Protein AF-A0A7W1MX97-F1 (afdb_monomer)

Nearest PDB structures (foldseek):
  8apo-assembly1_Bl  TM=5.234E-01  e=4.109E-01  Polytomella magna
  7pnw-assembly1_J  TM=4.111E-01  e=2.243E-01  Mus musculus
  5li0-assembly1_l  TM=5.432E-01  e=7.525E-01  Staphylococcus aureus subsp. aureus COL
  2prr-assembly1_E  TM=1.975E-01  e=1.539E+00  Cupriavidus pinatubonensis JMP134

Solvent-accessible surface area (backbone atoms only — not comparable to full-atom values): 16839 Å² total; per-residue (Å²): 137,85,80,81,74,93,56,73,45,78,47,67,40,94,90,72,70,52,74,45,83,37,44,69,87,46,43,37,76,75,67,74,33,94,58,43,66,64,52,52,52,51,52,50,53,51,50,50,51,49,51,48,56,56,57,69,49,51,90,86,64,44,41,42,64,59,48,30,10,31,23,37,35,45,34,71,78,73,46,86,50,76,93,51,47,41,31,52,51,20,56,49,36,51,49,29,53,76,70,69,44,89,90,44,73,79,52,46,74,70,21,41,55,47,21,53,53,31,47,55,52,30,58,68,43,62,78,70,75,62,67,68,55,25,51,34,20,56,47,51,68,42,72,49,49,43,88,83,36,36,55,49,50,45,44,39,59,56,53,44,54,50,50,51,53,49,49,54,43,47,60,34,46,66,52,77,77,95,65,61,76,68,42,73,51,80,43,57,28,30,30,70,43,77,48,52,57,78,49,100,74,40,42,81,73,35,57,28,36,35,35,26,34,35,86,87,70,48,54,28,39,29,41,33,85,57,87,71,98,71,58,71,70,43,74,45,78,47,63,33,31,34,40,69,45,78,53,95,84,26,43,39,38,26,28,53,24,88,99,40,66,52,31,27,39,54,43,40,58,39,72,77,76,83,78,80,78,85,82,78,84,86,83,84,86,84,92,82,85,82,90,133

Mean predicted aligned error: 17.79 Å

Radius of gyration: 33.58 Å; Cα contacts (8 Å, |Δi|>4): 390; chains: 1; bounding box: 113×75×83 Å

Sequence (292 aa):
MRRARRQTFIVAEAHGGTLRQVGRSCLRAYTGKAQAVPVAALLSELEELRSELEREREPGRIAVEAFLAHAACVIRLEGYRRGGITRKAAEANYRALEDGAPGAEEPSHADRQRAERTLRWARALPRGGDDLLAKIAAAAAEPFVTAGTAGVLAYAPVAYGQARRREITRERAAAKELGEAGSRRHFSLVLEHAARLPTRFGPESTRPLYVFRAEGGQRLVWRAARWRDISVGERKVVRGRFKTTLHDGRLRSGFAVPGCEGLHAAAVTCAFKERRERGHGRGALAATQGRE

Foldseek 3Di:
DDPPQPDWDWDADPPPRDIDIGGPVCQCVVPVDPCRNVVRVVVVVVVVVVVVVVVVVPPLWAFLLQLQLLLLVCCVVPNDDPPCPSLVSSSVLSVCVVVVHPPRDDRDPVSSVLSVLLLVVLCPQDCDDDPLSVLSNVLSVDRTDDPVNSNSSSCSSVVSVVVVVVVVQVVLQPPDDPDDAFDKDKWWKAWADKAFDQDPVGSQPGFIWTWIATPVRFIWIFRFPDDDPDDHRDIDIFIFGWHWDQDPQWTFTATDGVVGPGGGGSRHTDRDDDPPPPDDDDDDDDDDDDDD

Structure (mmCIF, N/CA/C/O backbone):
data_AF-A0A7W1MX97-F1
#
_entry.id   AF-A0A7W1MX97-F1
#
loop_
_atom_site.group_PDB
_atom_site.id
_atom_site.type_symbol
_atom_site.label_atom_id
_atom_site.label_alt_id
_atom_site.label_comp_id
_atom_site.label_asym_id
_atom_site.label_entity_id
_atom_site.label_seq_id
_atom_site.pdbx_PDB_ins_code
_atom_site.Cartn_x
_atom_site.Cartn_y
_atom_site.Cartn_z
_atom_site.occupancy
_atom_site.B_iso_or_equiv
_atom_site.auth_seq_id
_atom_site.auth_comp_id
_atom_site.auth_asym_id
_atom_site.auth_atom_id
_atom_site.pdbx_PDB_model_num
ATOM 1 N N . MET A 1 1 ? 49.628 -11.962 -39.727 1.00 46.19 1 MET A N 1
ATOM 2 C CA . MET A 1 1 ? 48.200 -11.973 -40.125 1.00 46.19 1 MET A CA 1
ATOM 3 C C . MET A 1 1 ? 47.405 -12.760 -39.077 1.00 46.19 1 MET A C 1
ATOM 5 O O . MET A 1 1 ? 47.620 -13.957 -38.933 1.00 46.19 1 MET A O 1
ATOM 9 N N . ARG A 1 2 ? 46.597 -12.097 -38.237 1.00 44.06 2 ARG A N 1
ATOM 10 C CA . ARG A 1 2 ? 45.934 -12.715 -37.068 1.00 44.06 2 ARG A CA 1
ATOM 11 C C . ARG A 1 2 ? 44.632 -13.383 -37.536 1.00 44.06 2 ARG A C 1
ATOM 13 O O . ARG A 1 2 ? 43.701 -12.689 -37.926 1.00 44.06 2 ARG A O 1
ATOM 20 N N . ARG A 1 3 ? 44.578 -14.721 -37.554 1.00 56.16 3 ARG A N 1
ATOM 21 C CA . ARG A 1 3 ? 43.388 -15.488 -37.975 1.00 56.16 3 ARG A CA 1
ATOM 22 C C . ARG A 1 3 ? 42.221 -15.161 -37.037 1.00 56.16 3 ARG A C 1
ATOM 24 O O . ARG A 1 3 ? 42.260 -15.539 -35.866 1.00 56.16 3 ARG A O 1
ATOM 31 N N . ALA A 1 4 ? 41.202 -14.465 -37.539 1.00 50.25 4 ALA A N 1
ATOM 32 C CA . ALA A 1 4 ? 39.975 -14.212 -36.791 1.00 50.25 4 ALA A CA 1
ATOM 33 C C . ALA A 1 4 ? 39.333 -15.559 -36.417 1.00 50.25 4 ALA A C 1
ATOM 35 O O . ALA A 1 4 ? 39.029 -16.386 -37.282 1.00 50.25 4 ALA A O 1
ATOM 36 N N . ARG A 1 5 ? 39.196 -15.828 -35.116 1.00 62.03 5 ARG A N 1
ATOM 37 C CA . ARG A 1 5 ? 38.534 -17.044 -34.633 1.00 62.03 5 ARG A CA 1
ATOM 38 C C . ARG A 1 5 ? 37.030 -16.845 -34.782 1.00 62.03 5 ARG A C 1
ATOM 40 O O . ARG A 1 5 ? 36.496 -15.886 -34.246 1.00 62.03 5 ARG A O 1
ATOM 47 N N . ARG A 1 6 ? 36.362 -17.760 -35.495 1.00 69.56 6 ARG A N 1
ATOM 48 C CA . A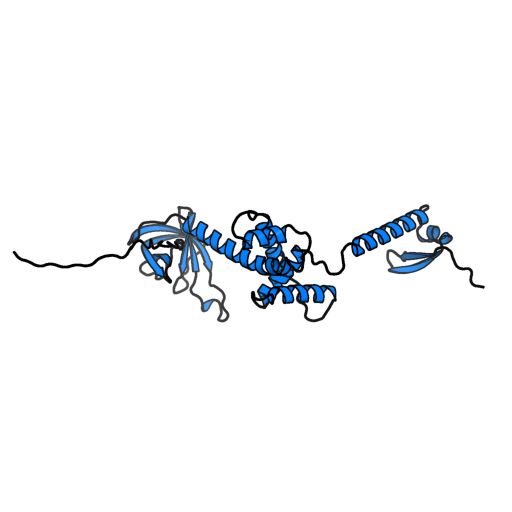RG A 1 6 ? 34.926 -17.654 -35.809 1.00 69.56 6 ARG A CA 1
ATOM 49 C C . ARG A 1 6 ? 34.021 -17.634 -34.571 1.00 69.56 6 ARG A C 1
ATOM 51 O O . ARG A 1 6 ? 32.991 -16.986 -34.625 1.00 69.56 6 ARG A O 1
ATOM 58 N N . GLN A 1 7 ? 34.386 -18.325 -33.487 1.00 78.12 7 GLN A N 1
ATOM 59 C CA . GLN A 1 7 ? 33.622 -18.356 -32.231 1.00 78.12 7 GLN A CA 1
ATOM 60 C C . GLN A 1 7 ? 34.556 -18.598 -31.036 1.00 78.12 7 GLN A C 1
ATOM 62 O O . GLN A 1 7 ? 35.412 -19.494 -31.073 1.00 78.12 7 GLN A O 1
ATOM 67 N N . THR A 1 8 ? 34.377 -17.820 -29.971 1.00 86.56 8 THR A N 1
ATOM 68 C CA . THR A 1 8 ? 35.072 -17.971 -28.685 1.00 86.56 8 THR A CA 1
ATOM 69 C C . THR A 1 8 ? 34.069 -17.904 -27.545 1.00 86.56 8 THR A C 1
ATOM 71 O O . THR A 1 8 ? 33.118 -17.138 -27.630 1.00 86.56 8 THR A O 1
ATOM 74 N N . PHE A 1 9 ? 34.310 -18.665 -26.486 1.00 87.00 9 PHE A N 1
ATOM 75 C CA . PHE A 1 9 ? 33.443 -18.781 -25.317 1.00 87.00 9 PHE A CA 1
ATOM 76 C C . PHE A 1 9 ? 34.197 -18.317 -24.074 1.00 87.00 9 PHE A C 1
ATOM 78 O O . PHE A 1 9 ? 35.419 -18.466 -24.015 1.00 87.00 9 PHE A O 1
ATOM 85 N N . ILE A 1 10 ? 33.486 -17.792 -23.080 1.00 88.88 10 ILE A N 1
ATOM 86 C CA . ILE A 1 10 ? 34.043 -17.519 -21.752 1.00 88.88 10 ILE A CA 1
ATOM 87 C C . ILE A 1 10 ? 33.604 -18.656 -20.832 1.00 88.88 10 ILE A C 1
ATOM 89 O O . ILE A 1 10 ? 32.416 -18.947 -20.735 1.00 88.88 10 ILE A O 1
ATOM 93 N N . VAL A 1 11 ? 34.562 -19.320 -20.189 1.00 87.81 11 VAL A N 1
ATOM 94 C CA . VAL A 1 11 ? 34.303 -20.386 -19.213 1.00 87.81 11 VAL A CA 1
ATOM 95 C C . VAL A 1 11 ? 34.755 -19.903 -17.844 1.00 87.81 11 VAL A C 1
ATOM 97 O O . VAL A 1 11 ? 35.861 -19.375 -17.714 1.00 87.81 11 VAL A O 1
ATOM 100 N N . ALA A 1 12 ? 33.897 -20.087 -16.845 1.00 88.75 12 ALA A N 1
ATOM 101 C CA . ALA A 1 12 ? 34.188 -19.797 -15.451 1.00 88.75 12 ALA A CA 1
ATOM 102 C C . ALA A 1 12 ? 34.546 -21.084 -14.702 1.00 88.75 12 ALA A C 1
ATOM 104 O O . ALA A 1 12 ? 33.892 -22.115 -14.866 1.00 88.75 12 ALA A O 1
ATOM 105 N N . GLU A 1 13 ? 35.573 -21.019 -13.863 1.00 87.44 13 GLU A N 1
ATOM 106 C CA . GLU A 1 13 ? 35.903 -22.096 -12.933 1.00 87.44 13 GLU A CA 1
ATOM 107 C C . GLU A 1 13 ? 34.943 -22.096 -11.732 1.00 87.44 13 GLU A C 1
ATOM 109 O O . GLU A 1 13 ? 34.806 -21.086 -11.043 1.00 87.44 13 GLU A O 1
ATOM 114 N N . ALA A 1 14 ? 34.308 -23.240 -11.452 1.00 78.50 14 ALA A N 1
ATOM 115 C CA . ALA A 1 14 ? 33.210 -23.349 -10.483 1.00 78.50 14 ALA A CA 1
ATOM 116 C C . ALA A 1 14 ? 33.582 -22.980 -9.033 1.00 78.50 14 ALA A C 1
ATOM 118 O O . ALA A 1 14 ? 32.725 -22.526 -8.281 1.00 78.50 14 ALA A O 1
ATOM 119 N N . HIS A 1 15 ? 34.843 -23.171 -8.638 1.00 76.12 15 HIS A N 1
ATOM 120 C CA . HIS A 1 15 ? 35.301 -22.943 -7.261 1.00 76.12 15 HIS A CA 1
ATOM 121 C C . HIS A 1 15 ? 36.318 -21.802 -7.122 1.00 76.12 15 HIS A C 1
ATOM 123 O O . HIS A 1 15 ? 36.633 -21.411 -6.003 1.00 76.12 15 HIS A O 1
ATOM 129 N N . GLY A 1 16 ? 36.802 -21.248 -8.238 1.00 73.88 16 GLY A N 1
ATOM 130 C CA . GLY A 1 16 ? 37.830 -20.201 -8.253 1.00 73.88 16 GLY A CA 1
ATOM 131 C C . GLY A 1 16 ? 37.406 -18.900 -8.933 1.00 73.88 16 GLY A C 1
ATOM 132 O O . GLY A 1 16 ? 38.134 -17.917 -8.856 1.00 73.88 16 GLY A O 1
ATOM 133 N N . GLY A 1 17 ? 36.265 -18.876 -9.635 1.00 78.56 17 GLY A N 1
ATOM 134 C CA . GLY A 1 17 ? 35.737 -17.679 -10.305 1.00 78.56 17 GLY A CA 1
ATOM 135 C C . GLY A 1 17 ? 36.590 -17.154 -11.466 1.00 78.56 17 GLY A C 1
ATOM 136 O O . GLY A 1 17 ? 36.239 -16.153 -12.087 1.00 78.56 17 GLY A O 1
ATOM 137 N N . THR A 1 18 ? 37.700 -17.819 -11.793 1.00 86.44 18 THR A N 1
ATOM 138 C CA . THR A 1 18 ? 38.598 -17.387 -12.863 1.00 86.44 18 THR A CA 1
ATOM 139 C C . THR A 1 18 ? 37.911 -17.571 -14.213 1.00 86.44 18 THR A C 1
ATOM 141 O O . THR A 1 18 ? 37.481 -18.673 -14.561 1.00 86.44 18 THR A O 1
ATOM 144 N N . LEU A 1 19 ? 37.830 -16.488 -14.988 1.00 89.44 19 LEU A N 1
ATOM 145 C CA . LEU A 1 19 ? 37.259 -16.486 -16.331 1.00 89.44 19 LEU A CA 1
ATOM 146 C C . LEU A 1 19 ? 38.355 -16.722 -17.373 1.00 89.44 19 LEU A C 1
ATOM 148 O O . LEU A 1 19 ? 39.391 -16.056 -17.363 1.00 89.44 19 LEU A O 1
ATOM 152 N N . ARG A 1 20 ? 38.130 -17.653 -18.304 1.00 88.31 20 ARG A N 1
ATOM 153 C CA . ARG A 1 20 ? 39.050 -17.922 -19.420 1.00 88.31 20 ARG A CA 1
ATOM 154 C C . ARG A 1 20 ? 38.316 -17.910 -20.752 1.00 88.31 20 ARG A C 1
ATOM 156 O O . ARG A 1 20 ? 37.283 -18.557 -20.908 1.00 88.31 20 ARG A O 1
ATOM 163 N N . GLN A 1 21 ? 38.889 -17.220 -21.738 1.00 89.25 21 GLN A N 1
ATOM 164 C CA . GLN A 1 21 ? 38.395 -17.244 -23.112 1.00 89.25 21 GLN A CA 1
ATOM 165 C C . GLN A 1 21 ? 38.953 -18.467 -23.848 1.00 89.25 21 GLN A C 1
ATOM 167 O O . GLN A 1 21 ? 40.164 -18.612 -24.025 1.00 89.25 21 GLN A O 1
ATOM 172 N N . VAL A 1 22 ? 38.070 -19.343 -24.315 1.00 89.69 22 VAL A N 1
ATOM 173 C CA . VAL A 1 22 ? 38.425 -20.592 -24.998 1.00 89.69 22 VAL A CA 1
ATOM 174 C C . VAL A 1 22 ? 37.825 -20.642 -26.400 1.00 89.69 22 VAL A C 1
ATOM 176 O O . VAL A 1 22 ? 36.764 -20.088 -26.681 1.00 89.69 22 VAL A O 1
ATOM 179 N N . GLY A 1 23 ? 38.522 -21.301 -27.325 1.00 86.75 23 GLY A N 1
ATOM 180 C CA . GLY A 1 23 ? 37.989 -21.555 -28.664 1.00 86.75 23 GLY A CA 1
ATOM 181 C C . GLY A 1 23 ? 36.984 -22.708 -28.667 1.00 86.75 23 GLY A C 1
ATOM 182 O O . GLY A 1 23 ? 37.032 -23.581 -27.800 1.00 86.75 23 GLY A O 1
ATOM 183 N N . ARG A 1 24 ? 36.129 -22.764 -29.696 1.00 85.50 24 ARG A N 1
ATOM 184 C CA . ARG A 1 24 ? 35.153 -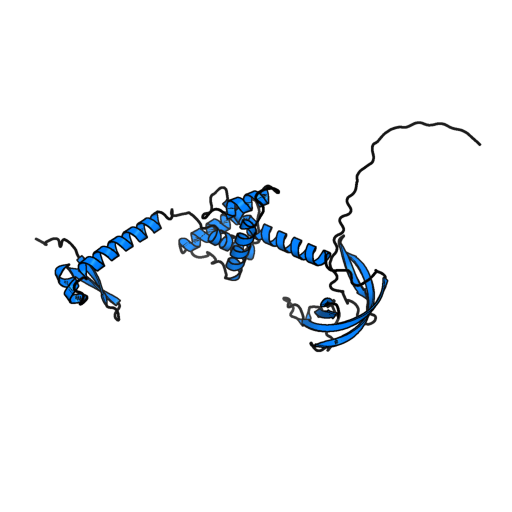23.853 -29.913 1.00 85.50 24 ARG A CA 1
ATOM 185 C C . ARG A 1 24 ? 35.751 -25.260 -29.779 1.00 85.50 24 ARG A C 1
ATOM 187 O O . ARG A 1 24 ? 35.137 -26.126 -29.170 1.00 85.50 24 ARG A O 1
ATOM 194 N N . SER A 1 25 ? 36.953 -25.482 -30.313 1.00 84.38 25 SER A N 1
ATOM 195 C CA . SER A 1 25 ? 37.657 -26.773 -30.248 1.00 84.38 25 SER A CA 1
ATOM 196 C C . SER A 1 25 ? 38.127 -27.147 -28.838 1.00 84.38 25 SER A C 1
ATOM 198 O O . SER A 1 25 ? 38.266 -28.326 -28.536 1.00 84.38 25 SER A O 1
ATOM 200 N N . CYS A 1 26 ? 38.355 -26.160 -27.968 1.00 87.19 26 CYS A N 1
ATOM 201 C CA . CYS A 1 26 ? 38.853 -26.362 -26.606 1.00 87.19 26 CYS A CA 1
ATOM 202 C C . CYS A 1 26 ? 37.720 -26.474 -25.576 1.00 87.19 26 CYS A C 1
ATOM 204 O O . CYS A 1 26 ? 37.951 -26.953 -24.471 1.00 87.19 26 CYS A O 1
ATOM 206 N N . LEU A 1 27 ? 36.497 -26.059 -25.919 1.00 86.50 27 LEU A N 1
ATOM 207 C CA . LEU A 1 27 ? 35.376 -25.989 -24.980 1.00 86.50 27 LEU A CA 1
ATOM 208 C C . LEU A 1 27 ? 35.048 -27.352 -24.345 1.00 86.50 27 LEU A C 1
ATOM 210 O O . LEU A 1 27 ? 34.797 -27.433 -23.145 1.00 86.50 27 LEU A O 1
ATOM 214 N N . ARG A 1 28 ? 35.131 -28.440 -25.122 1.00 86.75 28 ARG A N 1
ATOM 215 C CA . ARG A 1 28 ? 34.952 -29.814 -24.618 1.00 86.75 28 ARG A CA 1
ATOM 216 C C . ARG A 1 28 ? 36.022 -30.203 -23.595 1.00 86.75 28 ARG A C 1
ATOM 218 O O . ARG A 1 28 ? 35.696 -30.853 -22.611 1.00 86.75 28 ARG A O 1
ATOM 225 N N . ALA A 1 29 ? 37.275 -29.805 -23.819 1.00 87.06 29 ALA A N 1
ATOM 226 C CA . ALA A 1 29 ? 38.382 -30.117 -22.915 1.00 87.06 29 ALA A CA 1
ATOM 227 C C . ALA A 1 29 ? 38.248 -29.380 -21.573 1.00 87.06 29 ALA A C 1
ATOM 229 O O . ALA A 1 29 ? 38.562 -29.945 -20.535 1.00 87.06 29 ALA A O 1
ATOM 230 N N . TYR A 1 30 ? 37.729 -28.150 -21.594 1.00 85.06 30 TYR A N 1
ATOM 231 C CA . TYR A 1 30 ? 37.523 -27.345 -20.386 1.00 85.06 30 TYR A CA 1
ATOM 232 C C . TYR A 1 30 ? 36.278 -27.739 -19.582 1.00 85.06 30 TYR A C 1
ATOM 234 O O . TYR A 1 30 ? 36.268 -27.599 -18.367 1.00 85.06 30 TYR A O 1
ATOM 242 N N . THR A 1 31 ? 35.221 -28.214 -20.242 1.00 84.19 31 THR A N 1
ATOM 243 C CA . THR A 1 31 ? 33.939 -28.534 -19.583 1.00 84.19 31 THR A CA 1
ATOM 244 C C . THR A 1 31 ? 33.749 -30.026 -19.306 1.00 84.19 31 THR A C 1
ATOM 246 O O . THR A 1 31 ? 32.846 -30.403 -18.565 1.00 84.19 31 THR A O 1
ATOM 249 N N . GLY A 1 32 ? 34.539 -30.899 -19.941 1.00 87.00 32 GLY A N 1
ATOM 250 C CA . GLY A 1 32 ? 34.392 -32.356 -19.855 1.00 87.00 32 GLY A CA 1
ATOM 251 C C . GLY A 1 32 ? 33.107 -32.907 -20.490 1.00 87.00 32 GLY A C 1
ATOM 252 O O . GLY A 1 32 ? 32.847 -34.106 -20.411 1.00 87.00 32 GLY A O 1
ATOM 253 N N . LYS A 1 33 ? 32.281 -32.067 -21.130 1.00 84.69 33 LYS A N 1
ATOM 254 C CA . LYS A 1 33 ? 30.988 -32.464 -21.707 1.00 84.69 33 LYS A CA 1
ATOM 255 C C . LYS A 1 33 ? 31.082 -32.582 -23.226 1.00 84.69 33 LYS A C 1
ATOM 257 O O . LYS A 1 33 ? 31.509 -31.657 -23.913 1.00 84.69 33 LYS A O 1
ATOM 262 N N . ALA A 1 34 ? 30.615 -33.704 -23.775 1.00 81.12 34 ALA A N 1
ATOM 263 C CA . ALA A 1 34 ? 30.569 -33.917 -25.225 1.00 81.12 34 ALA A CA 1
ATOM 264 C C . ALA A 1 34 ? 29.656 -32.905 -25.947 1.00 81.12 34 ALA A C 1
ATOM 266 O O . ALA A 1 34 ? 29.942 -32.515 -27.075 1.00 81.12 34 ALA A O 1
ATOM 267 N N . GLN A 1 35 ? 28.604 -32.429 -25.273 1.00 85.31 35 GLN A N 1
ATOM 268 C CA . GLN A 1 35 ? 27.619 -31.482 -25.808 1.00 85.31 35 GLN A CA 1
ATOM 269 C C . GLN A 1 35 ? 27.888 -30.016 -25.415 1.00 85.31 35 GLN A C 1
ATOM 271 O O . GLN A 1 35 ? 26.993 -29.182 -25.494 1.00 85.31 35 GLN A O 1
ATOM 276 N N . ALA A 1 36 ? 29.113 -29.668 -25.007 1.00 84.38 36 ALA A N 1
ATOM 277 C CA . ALA A 1 36 ? 29.418 -28.326 -24.504 1.00 84.38 36 ALA A CA 1
ATOM 278 C C . ALA A 1 36 ? 29.119 -27.195 -25.505 1.00 84.38 36 ALA A C 1
ATOM 280 O O . ALA A 1 36 ? 28.691 -26.119 -25.106 1.00 84.38 36 ALA A O 1
ATOM 281 N N . VAL A 1 37 ? 29.321 -27.440 -26.805 1.00 84.75 37 VAL A N 1
ATOM 282 C CA . VAL A 1 37 ? 29.060 -26.445 -27.859 1.00 84.75 37 VAL A CA 1
ATOM 283 C C . VAL A 1 37 ? 27.550 -26.227 -28.078 1.00 84.75 37 VAL A C 1
ATOM 285 O O . VAL A 1 37 ? 27.139 -25.072 -28.016 1.00 84.75 37 VAL A O 1
ATOM 288 N N . PRO A 1 38 ? 26.714 -27.272 -28.275 1.00 84.56 38 PRO A N 1
ATOM 289 C CA . PRO A 1 38 ? 25.255 -27.118 -28.314 1.00 84.56 38 PRO A CA 1
ATOM 290 C C . PRO A 1 38 ? 24.660 -26.445 -27.072 1.00 84.56 38 PRO A C 1
ATOM 292 O O . PRO A 1 38 ? 23.819 -25.565 -27.201 1.00 84.56 38 PRO A O 1
ATOM 295 N N . VAL A 1 39 ? 25.124 -26.817 -25.874 1.00 85.31 39 VAL A N 1
ATOM 296 C CA . VAL A 1 39 ? 24.627 -26.231 -24.618 1.00 85.31 39 VAL A CA 1
ATOM 297 C C . VAL A 1 39 ? 25.003 -24.754 -24.512 1.00 85.31 39 VAL A C 1
ATOM 299 O O . VAL A 1 39 ? 24.168 -23.946 -24.128 1.00 85.31 39 VAL A O 1
ATOM 302 N N . ALA A 1 40 ? 26.231 -24.378 -24.881 1.00 85.06 40 ALA A N 1
ATOM 303 C CA . ALA A 1 40 ? 26.639 -22.97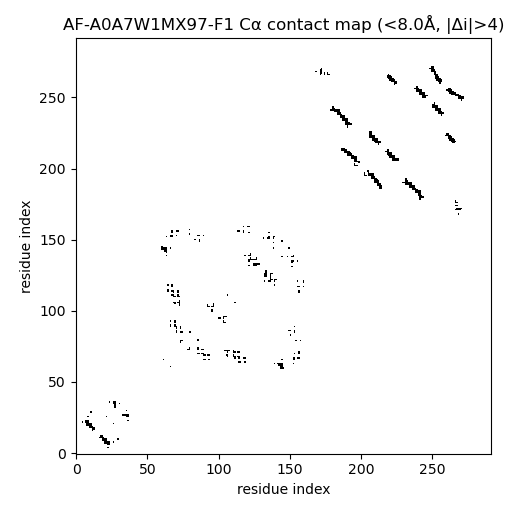6 -24.874 1.00 85.06 40 ALA A CA 1
ATOM 304 C C . ALA A 1 40 ? 25.837 -22.129 -25.875 1.00 85.06 40 ALA A C 1
ATOM 306 O O . ALA A 1 40 ? 25.469 -21.011 -25.542 1.00 85.06 40 ALA A O 1
ATOM 307 N N . ALA A 1 41 ? 25.537 -22.666 -27.063 1.00 85.25 41 ALA A N 1
ATOM 308 C CA . ALA A 1 41 ? 24.690 -21.988 -28.044 1.00 85.25 41 ALA A CA 1
ATOM 309 C C . ALA A 1 41 ? 23.267 -21.765 -27.506 1.00 85.25 41 ALA A C 1
ATOM 311 O O . ALA A 1 41 ? 22.786 -20.638 -27.527 1.00 85.25 41 ALA A O 1
ATOM 312 N N . LEU A 1 42 ? 22.653 -22.800 -26.920 1.00 87.06 42 LEU A N 1
ATOM 313 C CA . LEU A 1 42 ? 21.333 -22.695 -26.295 1.00 87.06 42 LEU A CA 1
ATOM 314 C C . LEU A 1 42 ? 21.312 -21.673 -25.149 1.00 87.06 42 LEU A C 1
ATOM 316 O O . LEU A 1 42 ? 20.366 -20.908 -25.021 1.00 87.06 42 LEU A O 1
ATOM 320 N N . LEU A 1 43 ? 22.348 -21.642 -24.305 1.00 86.06 43 LEU A N 1
ATOM 321 C CA . LEU A 1 43 ? 22.441 -20.661 -23.219 1.00 86.06 43 LEU A CA 1
ATOM 322 C C . LEU A 1 43 ? 22.591 -19.229 -23.744 1.00 86.06 43 LEU A C 1
ATOM 324 O O . LEU A 1 43 ? 22.020 -18.318 -23.156 1.00 86.06 43 LEU A O 1
ATOM 328 N N . SER A 1 44 ? 23.326 -19.027 -24.841 1.00 84.12 44 SER A N 1
ATOM 329 C CA . SER A 1 44 ? 23.399 -17.723 -25.508 1.00 84.12 44 SER A CA 1
ATOM 330 C C . SER A 1 44 ? 22.044 -17.298 -26.073 1.00 84.12 44 SER A C 1
ATOM 332 O O . SER A 1 44 ? 21.629 -16.174 -25.823 1.00 84.12 44 SER A O 1
ATOM 334 N N . GLU A 1 45 ? 21.324 -18.201 -26.744 1.00 85.25 45 GLU A N 1
ATOM 335 C CA . GLU A 1 45 ? 19.967 -17.938 -27.245 1.00 85.25 45 GLU A CA 1
ATOM 336 C C . GLU A 1 45 ? 18.990 -17.616 -26.103 1.00 85.25 45 GLU A C 1
ATOM 338 O O . GLU A 1 45 ? 18.203 -16.680 -26.199 1.00 85.25 45 GLU A O 1
ATOM 343 N N . LEU A 1 46 ? 19.063 -18.342 -24.982 1.00 84.62 46 LEU A N 1
ATOM 344 C CA . LEU A 1 46 ? 18.244 -18.063 -23.798 1.00 84.62 46 LEU A CA 1
ATOM 345 C C . LEU A 1 46 ? 18.578 -16.710 -23.156 1.00 84.62 46 LEU A C 1
ATOM 347 O O . LEU A 1 46 ? 17.672 -16.034 -22.676 1.00 84.62 46 LEU A O 1
ATOM 351 N N . GLU A 1 47 ? 19.848 -16.306 -23.135 1.00 81.81 47 GLU A N 1
ATOM 352 C CA . GLU A 1 47 ? 20.275 -14.999 -22.621 1.00 81.81 47 GLU A CA 1
ATOM 353 C C . GLU A 1 47 ? 19.830 -13.854 -23.541 1.00 81.81 47 GLU A C 1
ATOM 355 O O . GLU A 1 47 ? 19.413 -12.799 -23.057 1.00 81.81 47 GLU A O 1
ATOM 360 N N . GLU A 1 48 ? 19.878 -14.064 -24.858 1.00 79.19 48 GLU A N 1
ATOM 361 C CA . GLU A 1 48 ? 19.352 -13.132 -25.858 1.00 79.19 48 GLU A CA 1
ATOM 362 C C . GLU A 1 48 ? 17.837 -12.984 -25.717 1.00 79.19 48 GLU A C 1
ATOM 364 O O . GLU A 1 48 ? 17.364 -11.861 -25.570 1.00 79.19 48 GLU A O 1
ATOM 369 N N . LEU A 1 49 ? 17.093 -14.092 -25.625 1.00 76.94 49 LEU A N 1
ATOM 370 C CA . LEU A 1 49 ? 15.650 -14.082 -25.369 1.00 76.94 49 LEU A CA 1
ATOM 371 C C . LEU A 1 49 ? 15.310 -13.428 -24.027 1.00 76.94 49 LEU A C 1
ATOM 373 O O . LEU A 1 49 ? 14.362 -12.651 -23.949 1.00 76.94 49 LEU A O 1
ATOM 377 N N . ARG A 1 50 ? 16.083 -13.695 -22.964 1.00 77.56 50 ARG A N 1
ATOM 378 C CA . ARG A 1 50 ? 15.904 -13.021 -21.668 1.00 77.56 50 ARG A CA 1
ATOM 379 C C . ARG A 1 50 ? 16.132 -11.521 -21.806 1.00 77.56 50 ARG A C 1
ATOM 381 O O . ARG A 1 50 ? 15.326 -10.747 -21.307 1.00 77.56 50 ARG A O 1
ATOM 388 N N . SER A 1 51 ? 17.188 -11.121 -22.509 1.00 67.25 51 SER A N 1
ATOM 389 C CA . SER A 1 51 ? 17.497 -9.717 -22.780 1.00 67.25 51 SER A CA 1
ATOM 390 C C . SER A 1 51 ? 16.422 -9.055 -23.644 1.00 67.25 51 SER A C 1
ATOM 392 O O . SER A 1 51 ? 16.121 -7.887 -23.443 1.00 67.25 51 SER A O 1
ATOM 394 N N . GLU A 1 52 ? 15.827 -9.767 -24.599 1.00 68.00 52 GLU A N 1
ATOM 395 C CA . GLU A 1 52 ? 14.706 -9.286 -25.413 1.00 68.00 52 GLU A CA 1
ATOM 396 C C . GLU A 1 52 ? 13.431 -9.132 -24.583 1.00 68.00 52 GLU A C 1
ATOM 398 O O . GLU A 1 52 ? 12.830 -8.066 -24.615 1.00 68.00 52 GLU A O 1
ATOM 403 N N . LEU A 1 53 ? 13.084 -10.110 -23.745 1.00 66.94 53 LEU A N 1
ATOM 404 C CA . LEU A 1 53 ? 11.984 -10.018 -22.776 1.00 66.94 53 LEU A CA 1
ATOM 405 C C . LEU A 1 53 ? 12.197 -8.884 -21.756 1.00 66.94 53 LEU A C 1
ATOM 407 O O . LEU A 1 53 ? 11.257 -8.189 -21.371 1.00 66.94 53 LEU A O 1
ATOM 411 N N . GLU A 1 54 ? 13.438 -8.668 -21.320 1.00 62.22 54 GLU A N 1
ATOM 412 C CA . GLU A 1 54 ? 13.824 -7.549 -20.457 1.00 62.22 54 GLU A CA 1
ATOM 413 C C . GLU A 1 54 ? 13.804 -6.203 -21.201 1.00 62.22 54 GLU A C 1
ATOM 415 O O . GLU A 1 54 ? 13.513 -5.186 -20.577 1.00 62.22 54 GLU A O 1
ATOM 420 N N . ARG A 1 55 ? 14.042 -6.176 -22.520 1.00 52.41 55 ARG A N 1
ATOM 421 C CA . ARG A 1 55 ? 13.872 -4.984 -23.377 1.00 52.41 55 ARG A CA 1
ATOM 422 C C . ARG A 1 55 ? 12.402 -4.701 -23.700 1.00 52.41 55 ARG A C 1
ATOM 424 O O . ARG A 1 55 ? 12.034 -3.537 -23.833 1.00 52.41 55 ARG A O 1
ATOM 431 N N . GLU A 1 56 ? 11.562 -5.732 -23.807 1.00 48.97 56 GLU A N 1
ATOM 432 C CA . GLU A 1 56 ? 10.099 -5.620 -23.935 1.00 48.97 56 GLU A CA 1
ATOM 433 C C . GLU A 1 56 ? 9.436 -5.135 -22.637 1.00 48.97 56 GLU A C 1
ATOM 435 O O . GLU A 1 56 ? 8.360 -4.527 -22.660 1.00 48.97 56 GLU A O 1
ATOM 440 N N . ARG A 1 57 ? 10.105 -5.317 -21.491 1.00 50.31 57 ARG A N 1
ATOM 441 C CA . ARG A 1 57 ? 9.910 -4.482 -20.301 1.00 50.31 57 ARG A CA 1
ATOM 442 C C . ARG A 1 57 ? 10.339 -3.057 -20.663 1.00 50.31 57 ARG A C 1
ATOM 444 O O . ARG A 1 57 ? 11.474 -2.667 -20.427 1.00 50.31 57 ARG A O 1
ATOM 451 N N . GLU A 1 58 ? 9.432 -2.286 -21.266 1.00 51.25 58 GLU A N 1
ATOM 452 C CA . GLU A 1 58 ? 9.691 -0.891 -21.642 1.00 51.25 58 GLU A CA 1
ATOM 453 C C . GLU A 1 58 ? 10.394 -0.149 -20.486 1.00 51.25 58 GLU A C 1
ATOM 455 O O . GLU A 1 58 ? 9.780 0.015 -19.418 1.00 51.25 58 GLU A O 1
ATOM 460 N N . PRO A 1 59 ? 11.654 0.298 -20.659 1.00 51.81 59 PRO A N 1
ATOM 461 C CA . PRO A 1 59 ? 12.345 1.064 -19.635 1.00 51.81 59 PRO A CA 1
ATOM 462 C C . PRO A 1 59 ? 11.497 2.292 -19.287 1.00 51.81 59 PRO A C 1
ATOM 464 O O . PRO A 1 59 ? 11.170 3.112 -20.145 1.00 51.81 59 PRO A O 1
ATOM 467 N N . GLY A 1 60 ? 11.077 2.378 -18.022 1.00 64.25 60 GLY A N 1
ATOM 468 C CA . GLY A 1 60 ? 10.206 3.440 -17.515 1.00 64.25 60 GLY A CA 1
ATOM 469 C C . GLY A 1 60 ? 8.771 3.030 -17.159 1.00 64.25 60 GLY A C 1
ATOM 470 O O . GLY A 1 60 ? 8.045 3.867 -16.609 1.00 64.25 60 GLY A O 1
ATOM 471 N N . ARG A 1 61 ? 8.343 1.779 -17.398 1.00 80.94 61 ARG A N 1
ATOM 472 C CA . ARG A 1 61 ? 7.054 1.274 -16.885 1.00 80.94 61 ARG A CA 1
ATOM 473 C C . ARG A 1 61 ? 7.184 0.771 -15.449 1.00 80.94 61 ARG A C 1
ATOM 475 O O . ARG A 1 61 ? 7.762 -0.275 -15.183 1.00 80.94 61 ARG A O 1
ATOM 482 N N . ILE A 1 62 ? 6.563 1.489 -14.518 1.00 90.31 62 ILE A N 1
ATOM 483 C CA . ILE A 1 62 ? 6.532 1.112 -13.101 1.00 90.31 62 ILE A CA 1
ATOM 484 C C . ILE A 1 62 ? 5.404 0.099 -12.884 1.00 90.31 62 ILE A C 1
ATOM 486 O O . ILE A 1 62 ? 4.250 0.382 -13.211 1.00 90.31 62 ILE A O 1
ATOM 490 N N . ALA A 1 63 ? 5.698 -1.072 -12.316 1.00 93.56 63 ALA A N 1
ATOM 491 C CA . ALA A 1 63 ? 4.657 -2.025 -11.924 1.00 93.56 63 ALA A CA 1
ATOM 492 C C . ALA A 1 63 ? 3.720 -1.403 -10.871 1.00 93.56 63 ALA A C 1
ATOM 494 O O . ALA A 1 63 ? 4.181 -0.718 -9.954 1.00 93.56 63 ALA A O 1
ATOM 495 N N . VAL A 1 64 ? 2.409 -1.662 -10.960 1.00 96.12 64 VAL A N 1
ATOM 496 C CA . VAL A 1 64 ? 1.421 -1.066 -10.031 1.00 96.12 64 VAL A CA 1
ATOM 497 C C . VAL A 1 64 ? 1.742 -1.385 -8.569 1.00 96.12 64 VAL A C 1
ATOM 499 O O . VAL A 1 64 ? 1.642 -0.513 -7.707 1.00 96.12 64 VAL A O 1
ATOM 502 N N . GLU A 1 65 ? 2.161 -2.617 -8.281 1.00 96.50 65 GLU A N 1
ATOM 503 C CA . GLU A 1 65 ? 2.526 -3.039 -6.927 1.00 96.50 65 GLU A CA 1
ATOM 504 C C . GLU A 1 65 ? 3.744 -2.279 -6.391 1.00 96.50 65 GLU A C 1
ATOM 506 O O . GLU A 1 65 ? 3.683 -1.723 -5.290 1.00 96.50 65 GLU A O 1
ATOM 511 N N . ALA A 1 66 ? 4.812 -2.191 -7.192 1.00 95.56 66 ALA A N 1
ATOM 512 C CA . ALA A 1 66 ? 6.010 -1.438 -6.839 1.00 95.56 66 ALA A CA 1
ATOM 513 C C . ALA A 1 66 ? 5.650 0.029 -6.580 1.00 95.56 66 ALA A C 1
ATOM 515 O O . ALA A 1 66 ? 5.910 0.555 -5.498 1.00 95.56 66 ALA A O 1
ATOM 516 N N . PHE A 1 67 ? 4.931 0.664 -7.507 1.00 96.75 67 PHE A N 1
ATOM 517 C CA . PHE A 1 67 ? 4.490 2.047 -7.358 1.00 96.75 67 PHE A CA 1
ATOM 518 C C . PHE A 1 67 ? 3.691 2.288 -6.071 1.00 96.75 67 PHE A C 1
ATOM 520 O O . PHE A 1 67 ? 3.939 3.262 -5.359 1.00 96.75 67 PHE A O 1
ATOM 527 N N . LEU A 1 68 ? 2.752 1.396 -5.732 1.00 97.94 68 LEU A N 1
ATOM 528 C CA . LEU A 1 68 ? 1.973 1.496 -4.496 1.00 97.94 68 LEU A CA 1
ATOM 529 C C . LEU A 1 68 ? 2.853 1.382 -3.243 1.00 97.94 68 LEU A C 1
ATOM 531 O O . LEU A 1 68 ? 2.560 2.049 -2.246 1.00 97.94 68 LEU A O 1
ATOM 535 N N . ALA A 1 69 ? 3.927 0.588 -3.280 1.00 97.94 69 ALA A N 1
ATOM 536 C CA . ALA A 1 69 ? 4.891 0.496 -2.185 1.00 97.94 69 ALA A CA 1
ATOM 537 C C . ALA A 1 69 ? 5.673 1.808 -2.007 1.00 97.94 69 ALA A C 1
ATOM 539 O O . ALA A 1 69 ? 5.770 2.305 -0.882 1.00 97.94 69 ALA A O 1
ATOM 540 N N . HIS A 1 70 ? 6.136 2.436 -3.094 1.00 97.00 70 HIS A N 1
ATOM 541 C CA . HIS A 1 70 ? 6.781 3.757 -3.015 1.00 97.00 70 HIS A CA 1
ATOM 542 C C . HIS A 1 70 ? 5.799 4.853 -2.594 1.00 97.00 70 HIS A C 1
ATOM 544 O O . HIS A 1 70 ? 6.144 5.691 -1.765 1.00 97.00 70 HIS A O 1
ATOM 550 N N . ALA A 1 71 ? 4.552 4.822 -3.069 1.00 97.31 71 ALA A N 1
ATOM 551 C CA . ALA A 1 71 ? 3.518 5.744 -2.607 1.00 97.31 71 ALA A CA 1
ATOM 552 C C . ALA A 1 71 ? 3.246 5.583 -1.101 1.00 97.31 71 ALA A C 1
ATOM 554 O O . ALA A 1 71 ? 3.115 6.577 -0.387 1.00 97.31 71 ALA A O 1
ATOM 555 N N . ALA A 1 72 ? 3.196 4.347 -0.590 1.00 97.44 72 ALA A N 1
ATOM 556 C CA . ALA A 1 72 ? 3.057 4.083 0.841 1.00 97.44 72 ALA A CA 1
ATOM 557 C C . ALA A 1 72 ? 4.261 4.603 1.647 1.00 97.44 72 ALA A C 1
ATOM 559 O O . ALA A 1 72 ? 4.041 5.235 2.683 1.00 97.44 72 ALA A O 1
ATOM 560 N N . CYS A 1 73 ? 5.481 4.404 1.137 1.00 97.31 73 CYS A N 1
ATOM 561 C CA . CYS A 1 73 ? 6.720 4.925 1.715 1.00 97.31 73 CYS A CA 1
ATOM 562 C C . CYS A 1 73 ? 6.68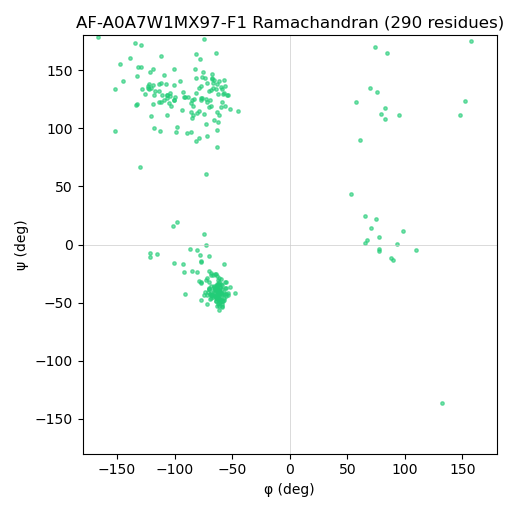8 6.460 1.819 1.00 97.31 73 CYS A C 1
ATOM 564 O O . CYS A 1 73 ? 6.781 7.009 2.916 1.00 97.31 73 CYS A O 1
ATOM 566 N N . VAL A 1 74 ? 6.412 7.161 0.714 1.00 96.31 74 VAL A N 1
ATOM 567 C CA . VAL A 1 74 ? 6.303 8.632 0.692 1.00 96.31 74 VAL A CA 1
ATOM 568 C C . VAL A 1 74 ? 5.213 9.122 1.648 1.00 96.31 74 VAL A C 1
ATOM 570 O O . VAL A 1 74 ? 5.431 10.050 2.420 1.00 96.31 74 VAL A O 1
ATOM 573 N N . ILE A 1 75 ? 4.042 8.476 1.675 1.00 96.31 75 ILE A N 1
ATOM 574 C CA . ILE A 1 75 ? 2.962 8.846 2.606 1.00 96.31 75 ILE A CA 1
ATOM 575 C C . ILE A 1 75 ? 3.382 8.647 4.069 1.00 96.31 75 ILE A C 1
ATOM 577 O O . ILE A 1 75 ? 2.933 9.402 4.931 1.00 96.31 75 ILE A O 1
ATOM 581 N N . ARG A 1 76 ? 4.193 7.629 4.377 1.00 95.25 76 ARG A N 1
ATOM 582 C CA . ARG A 1 76 ? 4.707 7.384 5.731 1.00 95.25 76 ARG A CA 1
ATOM 583 C C . ARG A 1 76 ? 5.688 8.473 6.162 1.00 95.25 76 ARG A C 1
ATOM 585 O O . ARG A 1 76 ? 5.592 8.923 7.299 1.00 95.25 76 ARG A O 1
ATOM 592 N N . LEU A 1 77 ? 6.596 8.876 5.276 1.00 92.94 77 LEU A N 1
ATOM 593 C CA . LEU A 1 77 ? 7.626 9.878 5.568 1.00 92.94 77 LEU A CA 1
ATOM 594 C C . LEU A 1 77 ? 7.057 11.299 5.618 1.00 92.94 77 LEU A C 1
ATOM 596 O O . LEU A 1 77 ? 7.377 12.077 6.510 1.00 92.94 77 LEU A O 1
ATOM 600 N N . GLU A 1 78 ? 6.189 11.632 4.666 1.00 93.81 78 GLU A N 1
ATOM 601 C CA . GLU A 1 78 ? 5.831 13.019 4.360 1.00 93.81 78 GLU A CA 1
ATOM 602 C C . GLU A 1 78 ? 4.335 13.325 4.490 1.00 93.81 78 GLU A C 1
ATOM 604 O O . GLU A 1 78 ? 3.915 14.480 4.353 1.00 93.81 78 GLU A O 1
ATOM 609 N N . GLY A 1 79 ? 3.513 12.301 4.714 1.00 94.19 79 GLY A N 1
ATOM 610 C CA . GLY A 1 79 ? 2.066 12.401 4.592 1.00 94.19 79 GLY A CA 1
ATOM 611 C C . GLY A 1 79 ? 1.592 12.465 3.136 1.00 94.19 79 GLY A C 1
ATOM 612 O O . GLY A 1 79 ? 2.356 12.607 2.182 1.00 94.19 79 GLY A O 1
ATOM 613 N N . TYR A 1 80 ? 0.277 12.353 2.945 1.00 93.94 80 TYR A N 1
ATOM 614 C CA . TYR A 1 80 ? -0.321 12.521 1.622 1.00 93.94 80 TYR A CA 1
ATOM 615 C C . TYR A 1 80 ? -0.511 14.004 1.289 1.00 93.94 80 TYR A C 1
ATOM 617 O O . TYR A 1 80 ? -1.129 14.740 2.062 1.00 93.94 80 TYR A O 1
ATOM 625 N N . ARG A 1 81 ? -0.066 14.416 0.099 1.00 93.75 81 ARG A N 1
ATOM 626 C CA . ARG A 1 81 ? -0.215 15.776 -0.427 1.00 93.75 81 ARG A CA 1
ATOM 627 C C . ARG A 1 81 ? -0.938 15.755 -1.777 1.00 93.75 81 ARG A C 1
ATOM 629 O O . ARG A 1 81 ? -0.643 14.945 -2.655 1.00 93.75 81 ARG A O 1
ATOM 636 N N . ARG A 1 82 ? -1.905 16.666 -1.933 1.00 89.12 82 ARG A N 1
ATOM 637 C CA . ARG A 1 82 ? -2.727 16.822 -3.150 1.00 89.12 82 ARG A CA 1
ATOM 638 C C . ARG A 1 82 ? -1.937 17.489 -4.287 1.00 89.12 82 ARG A C 1
ATOM 640 O O . ARG A 1 82 ? -0.783 17.861 -4.115 1.00 89.12 82 ARG A O 1
ATOM 647 N N . GLY A 1 83 ? -2.562 17.625 -5.459 1.00 83.38 83 GLY A N 1
ATOM 648 C CA . GLY A 1 83 ? -1.967 18.327 -6.608 1.00 83.38 83 GLY A CA 1
ATOM 649 C C . GLY A 1 83 ? -0.863 17.541 -7.320 1.00 83.38 83 GLY A C 1
ATOM 650 O O . GLY A 1 83 ? -0.001 18.125 -7.964 1.00 83.38 83 GLY A O 1
ATOM 651 N N . GLY A 1 84 ? -0.849 16.212 -7.173 1.00 84.25 84 GLY A N 1
ATOM 652 C CA . GLY A 1 84 ? 0.157 15.352 -7.800 1.00 84.25 84 GLY A CA 1
ATOM 653 C C . GLY A 1 84 ? 1.519 15.344 -7.100 1.00 84.25 84 GLY A C 1
ATOM 654 O O . GLY A 1 84 ? 2.433 14.708 -7.609 1.00 84.25 84 GLY A O 1
ATOM 655 N N . ILE A 1 85 ? 1.667 15.984 -5.934 1.00 89.69 85 ILE A N 1
ATOM 656 C CA . ILE A 1 85 ? 2.941 16.017 -5.197 1.00 89.69 85 ILE A CA 1
ATOM 657 C C . ILE A 1 85 ? 3.353 14.608 -4.754 1.00 89.69 85 ILE A C 1
ATOM 659 O O . ILE A 1 85 ? 4.438 14.159 -5.104 1.00 89.69 85 ILE A O 1
ATOM 663 N N . THR A 1 86 ? 2.471 13.867 -4.069 1.00 90.00 86 THR A N 1
ATOM 664 C CA . THR A 1 86 ? 2.770 12.480 -3.658 1.00 90.00 86 THR A CA 1
ATOM 665 C C . THR A 1 86 ? 3.008 11.560 -4.855 1.00 90.00 86 THR A C 1
ATOM 667 O O . THR A 1 86 ? 3.849 10.674 -4.777 1.00 90.00 86 THR A O 1
ATOM 670 N N . ARG A 1 87 ? 2.314 11.789 -5.978 1.00 92.00 87 ARG A N 1
ATOM 671 C CA . ARG A 1 87 ? 2.549 11.048 -7.226 1.00 92.00 87 ARG A CA 1
ATOM 672 C C . ARG A 1 87 ? 3.978 11.266 -7.723 1.00 92.00 87 ARG A C 1
ATOM 674 O O . ARG A 1 87 ? 4.708 10.300 -7.875 1.00 92.00 87 ARG A O 1
ATOM 681 N N . LYS A 1 88 ? 4.374 12.528 -7.923 1.00 91.81 88 LYS A N 1
ATOM 682 C CA . LYS A 1 88 ? 5.711 12.900 -8.405 1.00 91.81 88 LYS A CA 1
ATOM 683 C C . LYS A 1 88 ? 6.808 12.396 -7.471 1.00 91.81 88 LYS A C 1
ATOM 685 O O . LYS A 1 88 ? 7.802 11.875 -7.952 1.00 91.81 88 LYS A O 1
ATOM 690 N N . ALA A 1 89 ? 6.612 12.512 -6.158 1.00 91.50 89 ALA A N 1
ATOM 691 C CA . ALA A 1 89 ? 7.559 12.006 -5.170 1.00 91.50 89 ALA A CA 1
ATOM 692 C C . ALA A 1 89 ? 7.686 10.473 -5.219 1.00 91.50 89 ALA A C 1
ATOM 694 O O . ALA A 1 89 ? 8.794 9.958 -5.149 1.00 91.50 89 ALA A O 1
ATOM 695 N N . ALA A 1 90 ? 6.583 9.738 -5.402 1.00 89.94 90 ALA A N 1
ATOM 696 C CA . ALA A 1 90 ? 6.630 8.283 -5.553 1.00 89.94 90 ALA A CA 1
ATOM 697 C C . ALA A 1 90 ? 7.323 7.853 -6.860 1.00 89.94 90 ALA A C 1
ATOM 699 O O . ALA A 1 90 ? 8.155 6.951 -6.827 1.00 89.94 90 ALA A O 1
ATOM 700 N N . GLU A 1 91 ? 7.022 8.516 -7.985 1.00 89.62 91 GLU A N 1
ATOM 701 C CA . GLU A 1 91 ? 7.691 8.290 -9.281 1.00 89.62 91 GLU A CA 1
ATOM 702 C C . GLU A 1 91 ? 9.195 8.593 -9.188 1.00 89.62 91 GLU A C 1
ATOM 704 O O . GLU A 1 91 ? 10.014 7.792 -9.631 1.00 89.62 91 GLU A O 1
ATOM 709 N N . ALA A 1 92 ? 9.558 9.729 -8.583 1.00 89.38 92 ALA A N 1
ATOM 710 C CA . ALA A 1 92 ? 10.946 10.143 -8.403 1.00 89.38 92 ALA A CA 1
ATOM 711 C C . ALA A 1 92 ? 11.711 9.187 -7.483 1.00 89.38 92 ALA A C 1
ATOM 713 O O . ALA A 1 92 ? 12.818 8.792 -7.823 1.00 89.38 92 ALA A O 1
ATOM 714 N N . ASN A 1 93 ? 11.112 8.770 -6.362 1.00 90.31 93 ASN A N 1
ATOM 715 C CA . ASN A 1 93 ? 11.738 7.829 -5.434 1.00 90.31 93 ASN A CA 1
ATOM 716 C C . ASN A 1 93 ? 11.949 6.443 -6.066 1.00 90.31 93 ASN A C 1
ATOM 718 O O . ASN A 1 93 ? 12.980 5.824 -5.837 1.00 90.31 93 ASN A O 1
ATOM 722 N N . TYR A 1 94 ? 10.997 5.965 -6.877 1.00 89.62 94 TYR A N 1
ATOM 723 C CA . TYR A 1 94 ? 11.154 4.713 -7.624 1.00 89.62 94 TYR A CA 1
ATOM 724 C C . TYR A 1 94 ? 12.328 4.790 -8.607 1.00 89.62 94 TYR A C 1
ATOM 726 O O . TYR A 1 94 ? 13.225 3.956 -8.553 1.00 89.62 94 TYR A O 1
ATOM 734 N N . ARG A 1 95 ? 12.354 5.824 -9.461 1.00 87.25 95 ARG A N 1
ATOM 735 C CA . ARG A 1 95 ? 13.417 5.997 -10.465 1.00 87.25 95 ARG A CA 1
ATOM 736 C C . ARG A 1 95 ? 14.784 6.189 -9.826 1.00 87.25 95 ARG A C 1
ATOM 738 O O . ARG A 1 95 ? 15.737 5.551 -10.236 1.00 87.25 95 ARG A O 1
ATOM 745 N N . ALA A 1 96 ? 14.860 6.997 -8.771 1.00 86.94 96 ALA A N 1
ATOM 746 C CA . ALA A 1 96 ? 16.101 7.209 -8.041 1.00 86.94 96 ALA A CA 1
ATOM 747 C C . ALA A 1 96 ? 16.666 5.898 -7.461 1.00 86.94 96 ALA A C 1
ATOM 749 O O . ALA A 1 96 ? 17.880 5.736 -7.437 1.00 86.94 96 ALA A O 1
ATOM 750 N N . LEU A 1 97 ? 15.819 4.946 -7.046 1.00 86.00 97 LEU A N 1
ATOM 751 C CA . LEU A 1 97 ? 16.277 3.619 -6.618 1.00 86.00 97 LEU A CA 1
ATOM 752 C C . LEU A 1 97 ? 16.727 2.736 -7.781 1.00 86.00 97 LEU A C 1
ATOM 754 O O . LEU A 1 97 ? 17.741 2.059 -7.641 1.00 86.00 97 LEU A O 1
ATOM 758 N N . GLU A 1 98 ? 16.015 2.746 -8.912 1.00 83.75 98 GLU A N 1
ATOM 759 C CA . GLU A 1 98 ? 16.465 2.031 -10.118 1.00 83.75 98 GLU A CA 1
ATOM 760 C C . GLU A 1 98 ? 17.812 2.562 -10.627 1.00 83.75 98 GLU A C 1
ATOM 762 O O . GLU A 1 98 ? 18.682 1.776 -10.997 1.00 83.75 98 GLU A O 1
ATOM 767 N N . ASP A 1 99 ? 18.011 3.879 -10.567 1.00 84.94 99 ASP A N 1
ATOM 768 C CA . ASP A 1 99 ? 19.233 4.561 -11.003 1.00 84.94 99 ASP A CA 1
ATOM 769 C C . ASP A 1 99 ? 20.369 4.495 -9.958 1.00 84.94 99 ASP A C 1
ATOM 771 O O . ASP A 1 99 ? 21.474 4.980 -10.208 1.00 84.94 99 ASP A O 1
ATOM 775 N N . GLY A 1 100 ? 20.121 3.932 -8.767 1.00 83.31 100 GLY A N 1
ATOM 776 C CA . GLY A 1 100 ? 21.099 3.872 -7.672 1.00 83.31 100 GLY A CA 1
ATOM 777 C C . GLY A 1 100 ? 21.486 5.243 -7.098 1.00 83.31 100 GLY A C 1
ATOM 778 O O . GLY A 1 100 ? 22.582 5.410 -6.558 1.00 83.31 100 GLY A O 1
ATOM 779 N N . ALA A 1 101 ? 20.614 6.243 -7.229 1.00 83.31 101 ALA A N 1
ATOM 780 C CA . ALA A 1 101 ? 20.868 7.605 -6.791 1.00 83.31 101 ALA A CA 1
ATOM 781 C C . ALA A 1 101 ? 20.859 7.730 -5.251 1.00 83.31 101 ALA A C 1
ATOM 783 O O . ALA A 1 101 ? 19.990 7.169 -4.572 1.00 83.31 101 ALA A O 1
ATOM 784 N N . PRO A 1 102 ? 21.790 8.509 -4.667 1.00 79.25 102 PRO A N 1
ATOM 785 C CA . PRO A 1 102 ? 21.841 8.719 -3.226 1.00 79.25 102 PRO A CA 1
ATOM 786 C C . PRO A 1 102 ? 20.612 9.497 -2.728 1.00 79.25 102 PRO A C 1
ATOM 788 O O . PRO A 1 102 ? 20.187 10.474 -3.341 1.00 79.25 102 PRO A O 1
ATOM 791 N N . GLY A 1 103 ? 20.069 9.084 -1.578 1.00 81.31 103 GLY A N 1
ATOM 792 C CA . GLY A 1 103 ? 18.930 9.742 -0.922 1.00 81.31 103 GLY A CA 1
ATOM 793 C C . GLY A 1 103 ? 17.552 9.180 -1.282 1.00 81.31 103 GLY A C 1
ATOM 794 O O . GLY A 1 103 ? 16.551 9.667 -0.759 1.00 81.31 103 GLY A O 1
ATOM 795 N N . ALA A 1 104 ? 17.487 8.160 -2.137 1.00 88.38 104 ALA A N 1
ATOM 796 C CA . ALA A 1 104 ? 16.255 7.428 -2.387 1.00 88.38 104 ALA A CA 1
ATOM 797 C C . ALA A 1 104 ? 15.955 6.453 -1.233 1.00 88.38 104 ALA A C 1
ATOM 799 O O . ALA A 1 104 ? 16.850 5.765 -0.743 1.00 88.38 104 ALA A O 1
ATOM 800 N N . GLU A 1 105 ? 14.698 6.396 -0.793 1.00 92.56 105 GLU A N 1
ATOM 801 C CA . GLU A 1 105 ? 14.286 5.574 0.349 1.00 92.56 105 GLU A CA 1
ATOM 802 C C . GLU A 1 105 ? 13.577 4.305 -0.127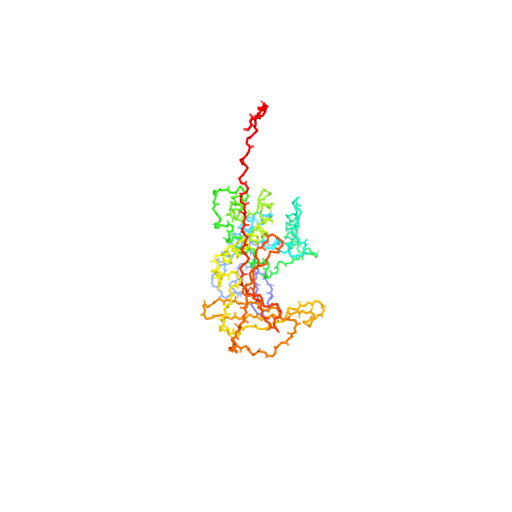 1.00 92.56 105 GLU A C 1
ATOM 804 O O . GLU A 1 105 ? 12.493 4.355 -0.730 1.00 92.56 105 GLU A O 1
ATOM 809 N N . GLU A 1 106 ? 14.147 3.148 0.206 1.00 94.19 106 GLU A N 1
ATOM 810 C CA . GLU A 1 106 ? 13.550 1.859 -0.123 1.00 94.19 106 GLU A CA 1
ATOM 811 C C . GL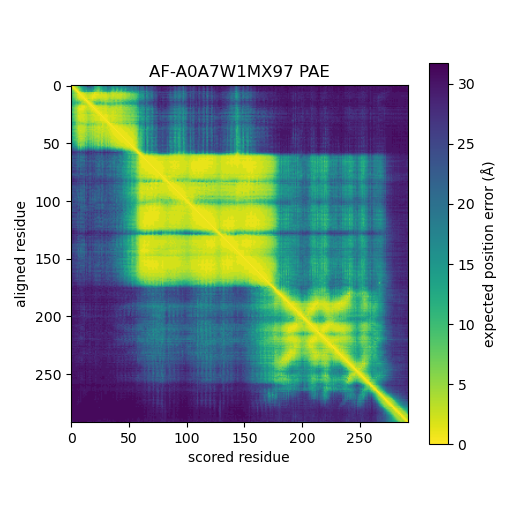U A 1 106 ? 12.252 1.620 0.679 1.00 94.19 106 GLU A C 1
ATOM 813 O O . GLU A 1 106 ? 12.218 1.805 1.900 1.00 94.19 106 GLU A O 1
ATOM 818 N N . PRO A 1 107 ? 11.150 1.180 0.038 1.00 96.62 107 PRO A N 1
ATOM 819 C CA . PRO A 1 107 ? 9.931 0.834 0.755 1.00 96.62 107 PRO A CA 1
ATOM 820 C C . PRO A 1 107 ? 10.182 -0.268 1.784 1.00 96.62 107 PRO A C 1
ATOM 822 O O . PRO A 1 107 ? 10.584 -1.386 1.438 1.00 96.62 107 PRO A O 1
ATOM 825 N N . SER A 1 108 ? 9.860 0.028 3.044 1.00 96.50 108 SER A N 1
ATOM 826 C CA . SER A 1 108 ? 9.973 -0.927 4.146 1.00 96.50 108 SER A CA 1
ATOM 827 C C . SER A 1 108 ? 9.019 -2.114 3.963 1.00 96.50 108 SER A C 1
ATOM 829 O O . SER A 1 108 ? 8.035 -2.049 3.220 1.00 96.50 108 SER A O 1
ATOM 831 N N . HIS A 1 109 ? 9.234 -3.195 4.716 1.00 95.81 109 HIS A N 1
ATOM 832 C CA . HIS A 1 109 ? 8.315 -4.338 4.725 1.00 95.81 109 HIS A CA 1
ATOM 833 C C . HIS A 1 109 ? 6.864 -3.933 5.065 1.00 95.81 109 HIS A C 1
ATOM 835 O O . HIS A 1 109 ? 5.915 -4.428 4.456 1.00 95.81 109 HIS A O 1
ATOM 841 N N . ALA A 1 110 ? 6.672 -2.978 5.983 1.00 95.31 110 ALA A N 1
ATOM 842 C CA . ALA A 1 110 ? 5.345 -2.465 6.323 1.00 95.31 110 ALA A CA 1
ATOM 843 C C . ALA A 1 110 ? 4.684 -1.711 5.151 1.00 95.31 110 ALA A C 1
ATOM 845 O O . ALA A 1 110 ? 3.467 -1.819 4.962 1.00 95.31 110 ALA A O 1
ATOM 846 N N . ASP A 1 111 ? 5.474 -0.988 4.350 1.00 96.56 111 ASP A N 1
ATOM 847 C CA . ASP A 1 111 ? 4.999 -0.273 3.160 1.00 96.56 111 ASP A CA 1
ATOM 848 C C . ASP A 1 111 ? 4.560 -1.258 2.070 1.00 96.56 111 ASP A C 1
ATOM 850 O O . ASP A 1 111 ? 3.463 -1.114 1.527 1.00 96.56 111 ASP A O 1
ATOM 854 N N . ARG A 1 112 ? 5.343 -2.319 1.832 1.00 97.62 112 ARG A N 1
ATOM 855 C CA . ARG A 1 112 ? 5.005 -3.402 0.887 1.00 97.62 112 ARG A CA 1
ATOM 856 C C . ARG A 1 112 ? 3.718 -4.122 1.289 1.00 97.62 112 ARG A C 1
ATOM 858 O O . ARG A 1 112 ? 2.791 -4.217 0.492 1.00 97.62 112 ARG A O 1
ATOM 865 N N . GLN A 1 113 ? 3.576 -4.506 2.561 1.00 97.50 113 GLN A N 1
ATOM 866 C CA . GLN A 1 113 ? 2.324 -5.099 3.053 1.00 97.50 113 GLN A CA 1
ATOM 867 C C . GLN A 1 113 ? 1.126 -4.149 2.933 1.00 97.50 113 GLN A C 1
ATOM 869 O O . GLN A 1 113 ? -0.024 -4.567 2.760 1.00 97.50 113 GLN A O 1
ATOM 874 N N . ARG A 1 114 ? 1.340 -2.841 3.115 1.00 96.31 114 ARG A N 1
ATOM 875 C CA . ARG A 1 114 ? 0.278 -1.850 2.921 1.00 96.31 114 ARG A CA 1
ATOM 876 C C . ARG A 1 114 ? -0.106 -1.745 1.447 1.00 96.31 114 ARG A C 1
ATOM 878 O O . ARG A 1 114 ? -1.305 -1.677 1.172 1.00 96.31 114 ARG A O 1
ATOM 885 N N . ALA A 1 115 ? 0.862 -1.747 0.537 1.00 97.81 115 ALA A N 1
ATOM 886 C CA . ALA A 1 115 ? 0.639 -1.744 -0.903 1.00 97.81 115 ALA A CA 1
ATOM 887 C C . ALA A 1 115 ? -0.146 -2.980 -1.350 1.00 97.81 115 ALA A C 1
ATOM 889 O O . ALA A 1 115 ? -1.197 -2.828 -1.965 1.00 97.81 115 ALA A O 1
ATOM 890 N N . GLU A 1 116 ? 0.268 -4.173 -0.925 1.00 98.00 116 GLU A N 1
ATOM 891 C CA . GLU A 1 116 ? -0.401 -5.436 -1.251 1.00 98.00 116 GLU A CA 1
ATOM 892 C C . GLU A 1 116 ? -1.872 -5.438 -0.800 1.00 98.00 116 GLU A C 1
ATOM 894 O O . GLU A 1 116 ? -2.787 -5.714 -1.580 1.00 98.00 116 GLU A O 1
ATOM 899 N N . ARG A 1 117 ? -2.136 -5.048 0.456 1.00 97.75 117 ARG A N 1
ATOM 900 C CA . ARG A 1 117 ? -3.509 -4.945 0.981 1.00 97.75 117 ARG A CA 1
ATOM 901 C C . ARG A 1 117 ? -4.335 -3.896 0.243 1.00 97.75 117 ARG A C 1
ATOM 903 O O . ARG A 1 117 ? -5.520 -4.117 0.006 1.00 97.75 117 ARG A O 1
ATOM 910 N N . THR A 1 118 ? -3.716 -2.772 -0.119 1.00 98.12 118 THR A N 1
ATOM 911 C CA . THR A 1 118 ? -4.363 -1.710 -0.901 1.00 98.12 118 THR A CA 1
ATOM 912 C C . THR A 1 118 ? -4.732 -2.219 -2.290 1.00 98.12 118 THR A C 1
ATOM 914 O O . THR A 1 118 ? -5.862 -2.015 -2.717 1.00 98.12 118 THR A O 1
ATOM 917 N N . LEU A 1 119 ? -3.819 -2.919 -2.966 1.00 97.88 119 LEU A N 1
ATOM 918 C CA . LEU A 1 119 ? -4.028 -3.484 -4.296 1.00 97.88 119 LEU A CA 1
ATOM 919 C C . LEU A 1 119 ? -5.138 -4.539 -4.284 1.00 97.88 119 LEU A C 1
ATOM 921 O O . LEU A 1 119 ? -6.057 -4.485 -5.099 1.00 97.88 119 LEU A O 1
ATOM 925 N N . ARG A 1 120 ? -5.101 -5.456 -3.311 1.00 97.94 120 ARG A N 1
ATOM 926 C CA . ARG A 1 120 ? -6.133 -6.483 -3.121 1.00 97.94 120 ARG A CA 1
ATOM 927 C C . ARG A 1 120 ? -7.509 -5.864 -2.880 1.00 97.94 120 ARG A C 1
ATOM 929 O O . ARG A 1 120 ? -8.479 -6.268 -3.511 1.00 97.94 120 ARG A O 1
ATOM 936 N N . TRP A 1 121 ? -7.586 -4.865 -1.998 1.00 97.12 121 TRP A N 1
ATOM 937 C CA . TRP A 1 121 ? -8.819 -4.121 -1.745 1.00 97.12 121 TRP A CA 1
ATOM 938 C C . TRP A 1 121 ? -9.313 -3.393 -3.000 1.00 97.12 121 TRP A C 1
ATOM 940 O O . TRP A 1 121 ? -10.486 -3.511 -3.337 1.00 97.12 121 TRP A O 1
ATOM 950 N N . ALA A 1 122 ? -8.428 -2.689 -3.708 1.00 97.00 122 ALA A N 1
ATOM 951 C CA . ALA A 1 122 ? -8.768 -1.931 -4.908 1.00 97.00 122 ALA A CA 1
ATOM 952 C C . ALA A 1 122 ? -9.327 -2.829 -6.020 1.00 97.00 122 ALA A C 1
ATOM 954 O O . ALA A 1 122 ? -10.319 -2.475 -6.649 1.00 97.00 122 ALA A O 1
ATOM 955 N N . ARG A 1 123 ? -8.748 -4.020 -6.217 1.00 96.25 123 ARG A N 1
ATOM 956 C CA . ARG A 1 123 ? -9.230 -5.011 -7.193 1.00 96.25 123 ARG A CA 1
ATOM 957 C C . ARG A 1 123 ? -10.584 -5.623 -6.828 1.00 96.25 123 ARG A C 1
ATOM 959 O O . ARG A 1 123 ? -11.297 -6.071 -7.718 1.00 96.25 123 ARG A O 1
ATOM 966 N N . ALA A 1 124 ? -10.937 -5.631 -5.544 1.00 95.81 124 ALA A N 1
ATOM 967 C CA . ALA A 1 124 ? -12.226 -6.114 -5.056 1.00 95.81 124 ALA A CA 1
ATOM 968 C C . ALA A 1 124 ? -13.328 -5.035 -5.062 1.00 95.81 124 ALA A C 1
ATOM 970 O O . ALA A 1 124 ? -14.471 -5.330 -4.712 1.00 95.81 124 ALA A O 1
ATOM 971 N N . LEU A 1 125 ? -13.010 -3.784 -5.417 1.00 94.12 125 LEU A N 1
ATOM 972 C CA . LEU A 1 125 ? -14.006 -2.718 -5.480 1.00 94.12 125 LEU A CA 1
ATOM 973 C C . LEU A 1 125 ? -15.007 -2.962 -6.623 1.00 94.12 125 LEU A C 1
ATOM 975 O O . LEU A 1 125 ? -14.616 -3.404 -7.708 1.00 94.12 125 LEU A O 1
ATOM 979 N N . PRO A 1 126 ? -16.295 -2.628 -6.420 1.00 88.38 126 PRO A N 1
ATOM 980 C CA . PRO A 1 126 ? -17.273 -2.677 -7.493 1.00 88.38 126 PRO A CA 1
ATOM 981 C C . PRO A 1 126 ? -16.894 -1.671 -8.584 1.00 88.38 126 PRO A C 1
ATOM 983 O O . PRO A 1 126 ? -16.515 -0.535 -8.303 1.00 88.38 126 PRO A O 1
ATOM 986 N N . ARG A 1 127 ? -17.027 -2.086 -9.847 1.00 79.69 127 ARG A N 1
ATOM 987 C CA . ARG A 1 127 ? -16.714 -1.238 -11.010 1.00 79.69 127 ARG A CA 1
ATOM 988 C C . ARG A 1 127 ? -17.802 -0.202 -11.325 1.00 79.69 127 ARG A C 1
ATOM 990 O O . ARG A 1 127 ? -17.570 0.676 -12.145 1.00 79.69 127 ARG A O 1
ATOM 997 N N . GLY A 1 128 ? -18.964 -0.287 -10.674 1.00 74.75 128 GLY A N 1
ATOM 998 C CA . GLY A 1 128 ? -20.039 0.706 -10.747 1.00 74.75 128 GLY A CA 1
ATOM 999 C C . GLY A 1 128 ? -20.213 1.441 -9.416 1.00 74.75 128 GLY A C 1
ATOM 1000 O O . GLY A 1 128 ? -20.153 0.814 -8.358 1.00 74.75 128 GLY A O 1
ATOM 1001 N N . GLY A 1 129 ? -20.428 2.761 -9.455 1.00 75.62 129 GLY A N 1
ATOM 1002 C CA . GLY A 1 129 ? -20.668 3.587 -8.266 1.00 75.62 129 GLY A CA 1
ATOM 1003 C C . GLY A 1 129 ? -19.835 4.871 -8.229 1.00 75.62 129 GLY A C 1
ATOM 1004 O O . GLY A 1 129 ? -19.740 5.574 -9.229 1.00 75.62 129 GLY A O 1
ATOM 1005 N N . ASP A 1 130 ? -19.270 5.182 -7.055 1.00 83.88 130 ASP A N 1
ATOM 1006 C CA . ASP A 1 130 ? -18.408 6.350 -6.813 1.00 83.88 130 ASP A CA 1
ATOM 1007 C C . ASP A 1 130 ? -17.273 6.413 -7.851 1.00 83.88 130 ASP A C 1
ATOM 1009 O O . ASP A 1 130 ? -16.423 5.519 -7.904 1.00 83.88 130 ASP A O 1
ATOM 1013 N N . ASP A 1 131 ? -17.271 7.477 -8.661 1.00 90.06 131 ASP A N 1
ATOM 1014 C CA . ASP A 1 131 ? -16.347 7.694 -9.781 1.00 90.06 131 ASP A CA 1
ATOM 1015 C C . ASP A 1 131 ? -14.876 7.539 -9.361 1.00 90.06 131 ASP A C 1
ATOM 1017 O O . ASP A 1 131 ? -14.062 6.963 -10.085 1.00 90.06 131 ASP A O 1
ATOM 1021 N N . LEU A 1 132 ? -14.524 7.963 -8.143 1.00 91.38 132 LEU A N 1
ATOM 1022 C CA . LEU A 1 132 ? -13.156 7.830 -7.651 1.00 91.38 132 LEU A CA 1
ATOM 1023 C C . LEU A 1 132 ? -12.788 6.372 -7.344 1.00 91.38 132 LEU A C 1
ATOM 1025 O O . LEU A 1 132 ? -11.676 5.942 -7.650 1.00 91.38 132 LEU A O 1
ATOM 1029 N N . LEU A 1 133 ? -13.699 5.605 -6.741 1.00 93.44 133 LEU A N 1
ATOM 1030 C CA . LEU A 1 133 ? -13.455 4.195 -6.424 1.00 93.44 133 LEU A CA 1
ATOM 1031 C C . LEU A 1 133 ? -13.411 3.340 -7.692 1.00 93.44 133 LEU A C 1
ATOM 1033 O O . LEU A 1 133 ? -12.550 2.467 -7.793 1.00 93.44 133 LEU A O 1
ATOM 1037 N N . ALA A 1 134 ? -14.264 3.637 -8.674 1.00 93.19 134 ALA A N 1
ATOM 1038 C CA . ALA A 1 134 ? -14.232 2.987 -9.981 1.00 93.19 134 ALA A CA 1
ATOM 1039 C C . ALA A 1 134 ? -12.895 3.241 -10.702 1.00 93.19 134 ALA A C 1
ATOM 1041 O O . ALA A 1 134 ? -12.278 2.302 -11.207 1.00 93.19 134 ALA A O 1
ATOM 1042 N N . LYS A 1 135 ? -12.383 4.482 -10.665 1.00 94.94 135 LYS A N 1
ATOM 1043 C CA . LYS A 1 135 ? -11.055 4.831 -11.203 1.00 94.94 135 LYS A CA 1
ATOM 1044 C C . LYS A 1 135 ? -9.918 4.101 -10.491 1.00 94.94 135 LYS A C 1
ATOM 1046 O O . LYS A 1 135 ? -8.998 3.632 -11.155 1.00 94.94 135 LYS A O 1
ATOM 1051 N N . ILE A 1 136 ? -9.973 3.980 -9.160 1.00 96.31 136 ILE A N 1
ATOM 1052 C CA . ILE A 1 136 ? -8.984 3.204 -8.390 1.00 96.31 136 ILE A CA 1
ATOM 1053 C C . ILE A 1 136 ? -9.026 1.728 -8.800 1.00 96.31 136 ILE A C 1
ATOM 1055 O O . ILE A 1 136 ? -7.971 1.135 -9.012 1.00 96.31 136 ILE A O 1
ATOM 1059 N N . ALA A 1 137 ? -10.219 1.145 -8.940 1.00 96.62 137 ALA A N 1
ATOM 1060 C CA . ALA A 1 137 ? -10.391 -0.252 -9.328 1.00 96.62 137 ALA A CA 1
ATOM 1061 C C . ALA A 1 137 ? -9.844 -0.531 -10.736 1.00 96.62 137 ALA A C 1
ATOM 1063 O O . ALA A 1 137 ? -9.115 -1.503 -10.929 1.00 96.62 137 ALA A O 1
ATOM 1064 N N . ALA A 1 138 ? -10.156 0.341 -11.701 1.00 94.69 138 ALA A N 1
ATOM 1065 C CA . ALA A 1 138 ? -9.647 0.249 -13.067 1.00 94.69 138 ALA A CA 1
ATOM 1066 C C . ALA A 1 138 ? -8.116 0.367 -13.097 1.00 94.69 138 ALA A C 1
ATOM 1068 O O . ALA A 1 138 ? -7.438 -0.513 -13.615 1.00 94.69 138 ALA A O 1
ATOM 1069 N N . ALA A 1 139 ? -7.561 1.391 -12.442 1.00 95.62 139 ALA A N 1
ATOM 1070 C CA . ALA A 1 139 ? -6.117 1.597 -12.373 1.00 95.62 139 ALA A CA 1
ATOM 1071 C C . ALA A 1 139 ? -5.363 0.442 -11.688 1.00 95.62 139 ALA A C 1
ATOM 1073 O O . ALA A 1 139 ? -4.234 0.142 -12.055 1.00 95.62 139 ALA A O 1
ATOM 1074 N N . ALA A 1 140 ? -5.971 -0.205 -10.690 1.00 96.50 140 ALA A N 1
ATOM 1075 C CA . ALA A 1 140 ? -5.389 -1.339 -9.972 1.00 96.50 140 ALA A CA 1
ATOM 1076 C C . ALA A 1 140 ? -5.449 -2.672 -10.745 1.00 96.50 140 ALA A C 1
ATOM 1078 O O . ALA A 1 140 ? -4.791 -3.645 -10.350 1.00 96.50 140 ALA A O 1
ATOM 1079 N N . ALA A 1 141 ? -6.266 -2.750 -11.798 1.00 95.06 141 ALA A N 1
ATOM 1080 C CA . ALA A 1 141 ? -6.349 -3.917 -12.672 1.00 95.06 141 ALA A CA 1
ATOM 1081 C C . ALA A 1 141 ? -5.215 -3.947 -13.707 1.00 95.06 141 ALA A C 1
ATOM 1083 O O . ALA A 1 141 ? -4.853 -5.027 -14.167 1.00 95.06 141 ALA A O 1
ATOM 1084 N N . GLU A 1 142 ? -4.634 -2.789 -14.022 1.00 92.81 142 GLU A N 1
ATOM 1085 C CA . GLU A 1 142 ? -3.504 -2.682 -14.939 1.00 92.81 142 GLU A CA 1
ATOM 1086 C C . GLU A 1 142 ? -2.234 -3.330 -14.354 1.00 92.81 142 GLU A C 1
ATOM 1088 O O . GLU A 1 142 ? -2.004 -3.279 -13.139 1.00 92.81 142 GLU A O 1
ATOM 1093 N N . PRO A 1 143 ? -1.371 -3.926 -15.194 1.00 91.75 143 PRO A N 1
ATOM 1094 C CA . PRO A 1 143 ? -0.075 -4.439 -14.751 1.00 91.75 143 PRO A CA 1
ATOM 1095 C C . PRO A 1 143 ? 0.929 -3.311 -14.457 1.00 91.75 143 PRO A C 1
ATOM 1097 O O . PRO A 1 143 ? 1.769 -3.439 -13.560 1.00 91.75 143 PRO A O 1
ATOM 1100 N N . PHE A 1 144 ? 0.813 -2.183 -15.164 1.00 93.38 144 PHE A N 1
ATOM 1101 C CA . PHE A 1 144 ? 1.750 -1.062 -15.095 1.00 93.38 144 PHE A CA 1
ATOM 1102 C C . PHE A 1 144 ? 1.044 0.274 -14.871 1.00 93.38 144 PHE A C 1
ATOM 1104 O O . PHE A 1 144 ? -0.110 0.481 -15.248 1.00 93.38 144 PHE A O 1
ATOM 1111 N N . VAL A 1 145 ? 1.768 1.205 -14.260 1.00 92.38 145 VAL A N 1
ATOM 1112 C CA . VAL A 1 145 ? 1.314 2.573 -14.033 1.00 92.38 145 VAL A CA 1
ATOM 1113 C C . VAL A 1 145 ? 1.447 3.390 -15.313 1.00 92.38 145 VAL A C 1
ATOM 1115 O O . VAL A 1 145 ? 2.490 3.384 -15.961 1.00 92.38 145 VAL A O 1
ATOM 1118 N N . THR A 1 146 ? 0.406 4.154 -15.638 1.00 89.31 146 THR A N 1
ATOM 1119 C CA . THR A 1 146 ? 0.416 5.140 -16.723 1.00 89.31 146 THR A CA 1
ATOM 1120 C C . THR A 1 146 ? 0.338 6.550 -16.145 1.00 89.31 146 THR A C 1
ATOM 1122 O O . THR A 1 146 ? -0.089 6.750 -15.004 1.00 89.31 146 THR A O 1
ATOM 1125 N N . ALA A 1 147 ? 0.690 7.566 -16.938 1.00 85.62 147 ALA A N 1
ATOM 1126 C CA . ALA A 1 147 ? 0.607 8.964 -16.504 1.00 85.62 147 ALA A CA 1
ATOM 1127 C C . ALA A 1 147 ? -0.807 9.364 -16.024 1.00 85.62 147 ALA A C 1
ATOM 1129 O O . ALA A 1 147 ? -0.945 10.178 -15.105 1.00 85.62 147 ALA A O 1
ATOM 1130 N N . GLY A 1 148 ? -1.850 8.765 -16.618 1.00 86.00 148 GLY A N 1
ATOM 1131 C CA . GLY A 1 148 ? -3.249 8.984 -16.247 1.00 86.00 148 GLY A CA 1
ATOM 1132 C C . GLY A 1 148 ? -3.675 8.259 -14.966 1.00 86.00 148 GLY A C 1
ATOM 1133 O O . GLY A 1 148 ? -4.478 8.795 -14.202 1.00 86.00 148 GLY A O 1
ATOM 1134 N N . THR A 1 149 ? -3.118 7.077 -14.680 1.00 92.56 149 THR A N 1
ATOM 1135 C CA . THR A 1 149 ? -3.495 6.270 -13.504 1.00 92.56 149 THR A CA 1
ATOM 1136 C C . THR A 1 149 ? -2.633 6.544 -12.274 1.00 92.56 149 THR A C 1
ATOM 1138 O O . THR A 1 149 ? -3.110 6.386 -11.148 1.00 92.56 149 THR A O 1
ATOM 1141 N N . ALA A 1 150 ? -1.406 7.040 -12.454 1.00 92.25 150 ALA A N 1
ATOM 1142 C CA . ALA A 1 150 ? -0.443 7.300 -11.384 1.00 92.25 150 ALA A CA 1
ATOM 1143 C C . ALA A 1 150 ? -1.010 8.183 -10.260 1.00 92.25 150 ALA A C 1
ATOM 1145 O O . ALA A 1 150 ? -0.826 7.901 -9.076 1.00 92.25 150 ALA A O 1
ATOM 1146 N N . GLY A 1 151 ? -1.739 9.250 -10.608 1.00 92.25 151 GLY A N 1
ATOM 1147 C CA . GLY A 1 151 ? -2.325 10.158 -9.615 1.00 92.25 151 GLY A CA 1
ATOM 1148 C C . GLY A 1 151 ? -3.383 9.482 -8.740 1.00 92.25 151 GLY A C 1
ATOM 1149 O O . GLY A 1 151 ? -3.426 9.702 -7.528 1.00 92.25 151 GLY A O 1
ATOM 1150 N N . VAL A 1 152 ? -4.204 8.626 -9.350 1.00 95.69 152 VAL A N 1
ATOM 1151 C CA . VAL A 1 152 ? -5.251 7.862 -8.664 1.00 95.69 152 VAL A CA 1
ATOM 1152 C C . VAL A 1 152 ? -4.628 6.767 -7.793 1.00 95.69 152 VAL A C 1
ATOM 1154 O O . VAL A 1 152 ? -4.989 6.634 -6.622 1.00 95.69 152 VAL A O 1
ATOM 1157 N N . LEU A 1 153 ? -3.629 6.047 -8.313 1.00 97.06 153 LEU A N 1
ATOM 1158 C CA . LEU A 1 153 ? -2.893 5.020 -7.570 1.00 97.06 153 LEU A CA 1
ATOM 1159 C C . LEU A 1 153 ? -2.127 5.603 -6.377 1.00 97.06 153 LEU A C 1
ATOM 1161 O O . LEU A 1 153 ? -2.144 5.011 -5.301 1.00 97.06 153 LEU A O 1
ATOM 1165 N N . ALA A 1 154 ? -1.549 6.801 -6.502 1.00 96.94 154 ALA A N 1
ATOM 1166 C CA . ALA A 1 154 ? -0.866 7.471 -5.393 1.00 96.94 154 ALA A CA 1
ATOM 1167 C C . ALA A 1 154 ? -1.821 7.810 -4.231 1.00 96.94 154 ALA A C 1
ATOM 1169 O O . ALA A 1 154 ? -1.405 7.892 -3.075 1.00 96.94 154 ALA A O 1
ATOM 1170 N N . TYR A 1 155 ? -3.114 7.999 -4.518 1.00 97.25 155 TYR A N 1
ATOM 1171 C CA . TYR A 1 155 ? -4.143 8.217 -3.500 1.00 97.25 155 TYR A CA 1
ATOM 1172 C C . TYR A 1 155 ? -4.701 6.912 -2.905 1.00 97.25 155 TYR A C 1
ATOM 1174 O O . TYR A 1 155 ? -5.203 6.918 -1.776 1.00 97.25 155 TYR A O 1
ATOM 1182 N N . ALA A 1 156 ? -4.596 5.782 -3.610 1.00 97.44 156 ALA A N 1
ATOM 1183 C CA . ALA A 1 156 ? -5.213 4.519 -3.205 1.00 97.44 156 ALA A CA 1
ATOM 1184 C C . ALA A 1 156 ? -4.861 4.070 -1.764 1.00 97.44 156 ALA A C 1
ATOM 1186 O O . ALA A 1 156 ? -5.786 3.706 -1.032 1.00 97.44 156 ALA A O 1
ATOM 1187 N N . PRO A 1 157 ? -3.607 4.178 -1.263 1.00 97.56 157 PRO A N 1
ATOM 1188 C CA . PRO A 1 157 ? -3.284 3.805 0.121 1.00 97.56 157 PRO A CA 1
ATOM 1189 C C . PRO A 1 157 ? -3.990 4.660 1.184 1.00 97.56 157 PRO A C 1
ATOM 1191 O O . PRO A 1 157 ? -4.168 4.222 2.329 1.00 97.56 157 PRO A O 1
ATOM 1194 N N . VAL A 1 158 ? -4.368 5.895 0.842 1.00 96.69 158 VAL A N 1
ATOM 1195 C CA . VAL A 1 158 ? -5.160 6.781 1.707 1.00 96.69 158 VAL A CA 1
ATOM 1196 C C . VAL A 1 158 ? -6.622 6.360 1.677 1.00 96.69 158 VAL A C 1
ATOM 1198 O O . VAL A 1 158 ? -7.222 6.196 2.741 1.00 96.69 158 VAL A O 1
ATOM 1201 N N . ALA A 1 159 ? -7.173 6.143 0.480 1.00 96.38 159 ALA A N 1
ATOM 1202 C CA . ALA A 1 159 ? -8.547 5.683 0.293 1.00 96.38 159 ALA A CA 1
ATOM 1203 C C . ALA A 1 159 ? -8.802 4.360 1.033 1.00 96.38 159 ALA A C 1
ATOM 1205 O O . ALA A 1 159 ? -9.757 4.261 1.804 1.00 96.38 159 ALA A O 1
ATOM 1206 N N . TYR A 1 160 ? -7.886 3.395 0.906 1.00 96.94 160 TYR A N 1
ATOM 1207 C CA . TYR A 1 160 ? -7.926 2.128 1.636 1.00 96.94 160 TYR A CA 1
ATOM 1208 C C . TYR A 1 160 ? -7.962 2.337 3.157 1.00 96.94 160 TYR A C 1
ATOM 1210 O O . TYR A 1 160 ? -8.816 1.788 3.856 1.00 96.94 160 TYR A O 1
ATOM 1218 N N . GLY A 1 161 ? -7.083 3.194 3.688 1.00 93.62 161 GLY A N 1
ATOM 1219 C CA . GLY A 1 161 ? -7.062 3.513 5.117 1.00 93.62 161 GLY A CA 1
ATOM 1220 C C . GLY A 1 161 ? -8.373 4.137 5.610 1.00 93.62 161 GLY A C 1
ATOM 1221 O O . GLY A 1 161 ? -8.831 3.836 6.714 1.00 93.62 161 GLY A O 1
ATOM 1222 N N . GLN A 1 162 ? -9.014 4.978 4.794 1.00 93.19 162 GLN A N 1
ATOM 1223 C CA . GLN A 1 162 ? -10.327 5.544 5.107 1.00 93.19 162 GLN A CA 1
ATOM 1224 C C . GLN A 1 162 ? -11.435 4.489 5.055 1.00 93.19 162 GLN A C 1
ATOM 1226 O O . GLN A 1 162 ? -12.275 4.460 5.956 1.00 93.19 162 GLN A O 1
ATOM 1231 N N . ALA A 1 163 ? -11.426 3.613 4.048 1.00 92.00 163 ALA A N 1
ATOM 1232 C CA . ALA A 1 163 ? -12.382 2.519 3.917 1.00 92.00 163 ALA A CA 1
ATOM 1233 C C . ALA A 1 163 ? -12.321 1.583 5.132 1.00 92.00 163 ALA A C 1
ATOM 1235 O O . ALA A 1 163 ? -13.344 1.367 5.780 1.00 92.00 163 ALA A O 1
ATOM 1236 N N . ARG A 1 164 ? -11.119 1.152 5.541 1.00 91.44 164 ARG A N 1
ATOM 1237 C CA . ARG A 1 164 ? -10.937 0.315 6.740 1.00 91.44 164 ARG A CA 1
ATOM 1238 C C . ARG A 1 164 ? -11.391 1.010 8.017 1.00 91.44 164 ARG A C 1
ATOM 1240 O O . ARG A 1 164 ? -12.039 0.395 8.854 1.00 91.44 164 ARG A O 1
ATOM 1247 N N . ARG A 1 165 ? -11.125 2.312 8.176 1.00 86.50 165 ARG A N 1
ATOM 1248 C CA . ARG A 1 165 ? -11.644 3.074 9.330 1.00 86.50 165 ARG A CA 1
ATOM 1249 C C . ARG A 1 165 ? -13.173 3.110 9.351 1.00 86.50 165 ARG A C 1
ATOM 1251 O O . ARG A 1 165 ? -13.757 3.015 10.430 1.00 86.50 165 ARG A O 1
ATOM 1258 N N . ARG A 1 166 ? -13.823 3.256 8.191 1.00 85.31 166 ARG A N 1
ATOM 1259 C CA . ARG A 1 166 ? -15.292 3.237 8.076 1.00 85.31 166 ARG A CA 1
ATOM 1260 C C . ARG A 1 166 ? -15.857 1.861 8.407 1.00 85.31 166 ARG A C 1
ATOM 1262 O O . ARG A 1 166 ? -16.811 1.796 9.168 1.00 85.31 166 ARG A O 1
ATOM 1269 N N . GLU A 1 167 ? -15.254 0.798 7.889 1.00 83.00 167 GLU A N 1
ATOM 1270 C CA . GLU A 1 167 ? -15.625 -0.591 8.181 1.00 83.00 167 GLU A CA 1
ATOM 1271 C C . GLU A 1 167 ? -15.517 -0.888 9.677 1.00 83.00 167 GLU A C 1
ATOM 1273 O O . GLU A 1 167 ? -16.523 -1.199 10.302 1.00 83.00 167 GLU A O 1
ATOM 1278 N N . ILE A 1 168 ? -14.363 -0.607 10.289 1.00 75.69 168 ILE A N 1
ATOM 1279 C CA . ILE A 1 168 ? -14.161 -0.745 11.739 1.00 75.69 168 ILE A CA 1
ATOM 1280 C C . ILE A 1 168 ? -15.192 0.078 12.525 1.00 75.69 168 ILE A C 1
ATOM 1282 O O . ILE A 1 168 ? -15.657 -0.342 13.579 1.00 75.69 168 ILE A O 1
ATOM 1286 N N . THR A 1 169 ? -15.564 1.268 12.044 1.00 73.81 169 THR A N 1
ATOM 1287 C CA . THR A 1 169 ? -16.595 2.089 12.701 1.00 73.81 169 THR A CA 1
ATOM 1288 C C . THR A 1 169 ? -17.987 1.472 12.565 1.00 73.81 169 THR A C 1
ATOM 1290 O O . THR A 1 169 ? -18.754 1.537 13.518 1.00 73.81 169 THR A O 1
ATOM 1293 N N . ARG A 1 170 ? -18.315 0.862 11.420 1.00 71.38 170 ARG A N 1
ATOM 1294 C CA . ARG A 1 170 ? -19.591 0.164 11.189 1.00 71.38 170 ARG A CA 1
ATOM 1295 C C . ARG A 1 170 ? -19.688 -1.117 12.008 1.00 71.38 170 ARG A C 1
ATOM 1297 O O . ARG A 1 170 ? -20.691 -1.308 12.678 1.00 71.38 170 ARG A O 1
ATOM 1304 N N . GLU A 1 171 ? -18.641 -1.936 12.009 1.00 70.75 171 GLU A N 1
ATOM 1305 C CA . GLU A 1 171 ? -18.538 -3.127 12.860 1.00 70.75 171 GLU A CA 1
ATOM 1306 C C . GLU A 1 171 ? -18.691 -2.753 14.332 1.00 70.75 171 GLU A C 1
ATOM 1308 O O . GLU A 1 171 ? -19.423 -3.401 15.074 1.00 70.75 171 GLU A O 1
ATOM 1313 N N . ARG A 1 172 ? -18.054 -1.650 14.746 1.00 64.94 172 ARG A N 1
ATOM 1314 C CA . ARG A 1 172 ? -18.245 -1.103 16.087 1.00 64.94 172 ARG A CA 1
ATOM 1315 C C . ARG A 1 172 ? -19.692 -0.679 16.297 1.00 64.94 172 ARG A C 1
ATOM 1317 O O . ARG A 1 172 ? -20.265 -1.131 17.265 1.00 64.94 172 ARG A O 1
ATOM 1324 N N . ALA A 1 173 ? -20.298 0.119 15.420 1.00 61.88 173 ALA A N 1
ATOM 1325 C CA . ALA A 1 173 ? -21.689 0.568 15.562 1.00 61.88 173 ALA A CA 1
ATOM 1326 C C . ALA A 1 173 ? -22.715 -0.582 15.595 1.00 61.88 173 ALA A C 1
ATOM 1328 O O . ALA A 1 173 ? -23.751 -0.451 16.236 1.00 61.88 173 ALA A O 1
ATOM 1329 N N . ALA A 1 174 ? -22.429 -1.704 14.932 1.00 57.28 174 ALA A N 1
ATOM 1330 C CA . ALA A 1 174 ? -23.276 -2.894 14.949 1.00 57.28 174 ALA A CA 1
ATOM 1331 C C . ALA A 1 174 ? -23.154 -3.716 16.247 1.00 57.28 174 ALA A C 1
ATOM 1333 O O . ALA A 1 174 ? -23.986 -4.589 16.500 1.00 57.28 174 ALA A O 1
ATOM 1334 N N . ALA A 1 175 ? -22.139 -3.468 17.081 1.00 59.88 175 ALA A N 1
ATOM 1335 C CA . ALA A 1 175 ? -22.010 -4.168 18.348 1.00 59.88 175 ALA A CA 1
ATOM 1336 C C . ALA A 1 175 ? -23.080 -3.685 19.342 1.00 59.88 175 ALA A C 1
ATOM 1338 O O . ALA A 1 175 ? -23.193 -2.504 19.667 1.00 59.88 175 ALA A O 1
ATOM 1339 N N . LYS A 1 176 ? -23.872 -4.654 19.808 1.00 59.06 176 LYS A N 1
ATOM 1340 C CA . LYS A 1 176 ? -25.058 -4.486 20.651 1.00 59.06 176 LYS A CA 1
ATOM 1341 C C . LYS A 1 176 ? -24.742 -3.671 21.910 1.00 59.06 176 LYS A C 1
ATOM 1343 O O . LYS A 1 176 ? -23.811 -4.009 22.646 1.00 59.06 176 LYS A O 1
ATOM 1348 N N . GLU A 1 177 ? -25.533 -2.630 22.170 1.00 60.62 177 GLU A N 1
ATOM 1349 C CA . GLU A 1 177 ? -25.431 -1.855 23.406 1.00 60.62 177 GLU A CA 1
ATOM 1350 C C . GLU A 1 177 ? -25.641 -2.769 24.624 1.00 60.62 177 GLU A C 1
ATOM 1352 O O . GLU A 1 177 ? -26.542 -3.606 24.671 1.00 60.62 177 GLU A O 1
ATOM 1357 N N . LEU A 1 178 ? -24.765 -2.625 25.618 1.00 60.31 178 LEU A N 1
ATOM 1358 C CA . LEU A 1 178 ? -24.698 -3.459 26.825 1.00 60.31 178 LEU A CA 1
ATOM 1359 C C . LEU A 1 178 ? -25.841 -3.209 27.827 1.00 60.31 178 LEU A C 1
ATOM 1361 O O . LEU A 1 178 ? -25.894 -3.851 28.882 1.00 60.31 178 LEU A O 1
ATOM 1365 N N . GLY A 1 179 ? -26.746 -2.283 27.518 1.00 62.56 179 GLY A N 1
ATOM 1366 C CA . GLY A 1 179 ? -27.898 -1.919 28.334 1.00 62.56 179 GLY A CA 1
ATOM 1367 C C . GLY A 1 179 ? -28.408 -0.517 28.012 1.00 62.56 179 GLY A C 1
ATOM 1368 O O . GLY A 1 179 ? -27.797 0.219 27.244 1.00 62.56 179 GLY A O 1
ATOM 1369 N N . GLU A 1 180 ? -29.521 -0.149 28.638 1.00 63.12 180 GLU A N 1
ATOM 1370 C CA . GLU A 1 180 ? -30.132 1.172 28.496 1.00 63.12 180 GLU A CA 1
ATOM 1371 C C . GLU A 1 180 ? -29.369 2.234 29.298 1.00 63.12 180 GLU A C 1
ATOM 1373 O O . GLU A 1 180 ? -28.867 1.976 30.404 1.00 63.12 180 GLU A O 1
ATOM 1378 N N . ALA A 1 181 ? -29.298 3.450 28.753 1.00 63.28 181 ALA A N 1
ATOM 1379 C CA . ALA A 1 181 ? -28.704 4.602 29.420 1.00 63.28 181 ALA A CA 1
ATOM 1380 C C . ALA A 1 181 ? -29.336 4.830 30.802 1.00 63.28 181 ALA A C 1
ATOM 1382 O O . ALA A 1 181 ? -30.549 4.893 30.957 1.00 63.28 181 ALA A O 1
ATOM 1383 N N . GLY A 1 182 ? -28.496 4.962 31.829 1.00 61.41 182 GLY A N 1
ATOM 1384 C CA . GLY A 1 182 ? -28.930 5.195 33.203 1.00 61.41 182 GLY A CA 1
ATOM 1385 C C . GLY A 1 182 ? -29.178 3.933 34.028 1.00 61.41 182 GLY A C 1
ATOM 1386 O O . GLY A 1 182 ? -29.218 4.059 35.256 1.00 61.41 182 GLY A O 1
ATOM 1387 N N . SER A 1 183 ? -29.251 2.752 33.405 1.00 68.25 183 SER A N 1
ATOM 1388 C CA . SER A 1 183 ? -29.416 1.483 34.117 1.00 68.25 183 SER A CA 1
ATOM 1389 C C . SER A 1 183 ? -28.178 1.130 34.956 1.00 68.25 183 SER A C 1
ATOM 1391 O O . SER A 1 183 ? -27.026 1.389 34.580 1.00 68.25 183 SER A O 1
ATOM 1393 N N . ARG A 1 184 ? -28.420 0.558 36.142 1.00 67.00 184 ARG A N 1
ATOM 1394 C CA . ARG A 1 184 ? -27.381 -0.068 36.968 1.00 67.00 184 ARG A CA 1
ATOM 1395 C C . ARG A 1 184 ? -27.294 -1.538 36.587 1.00 67.00 184 ARG A C 1
ATOM 1397 O O . ARG A 1 184 ? -28.301 -2.237 36.630 1.00 67.00 184 ARG A O 1
ATOM 1404 N N . ARG A 1 185 ? -26.095 -2.006 36.250 1.00 68.44 185 ARG A N 1
ATOM 1405 C CA . ARG A 1 185 ? -25.839 -3.422 35.962 1.00 68.44 185 ARG A CA 1
ATOM 1406 C C . ARG A 1 185 ? -24.606 -3.913 36.706 1.00 68.44 185 ARG A C 1
ATOM 1408 O O . ARG A 1 185 ? -23.707 -3.136 37.038 1.00 68.44 185 ARG A O 1
ATOM 1415 N N . HIS A 1 186 ? -24.613 -5.210 36.979 1.00 70.00 186 HIS A N 1
ATOM 1416 C CA . HIS A 1 186 ? -23.473 -5.951 37.490 1.00 70.00 186 HIS A CA 1
ATOM 1417 C C . HIS A 1 186 ? -22.840 -6.679 36.311 1.00 70.00 186 HIS A C 1
ATOM 1419 O O . HIS A 1 186 ? -23.537 -7.379 35.581 1.00 70.00 186 HIS A O 1
ATOM 1425 N N . PHE A 1 187 ? -21.538 -6.495 36.115 1.00 69.88 187 PHE A N 1
ATOM 1426 C CA . PHE A 1 187 ? -20.790 -7.230 35.105 1.00 69.88 187 PHE A CA 1
ATOM 1427 C C . PHE A 1 187 ? -19.707 -8.061 35.777 1.00 69.88 187 PHE A C 1
ATOM 1429 O O . PHE A 1 187 ? -18.915 -7.541 36.561 1.00 69.88 187 PHE A O 1
ATOM 1436 N N . SER A 1 188 ? -19.681 -9.346 35.444 1.00 78.00 188 SER A N 1
ATOM 1437 C CA . SER A 1 188 ? -18.573 -10.255 35.717 1.00 78.00 188 SER A CA 1
ATOM 1438 C C . SER A 1 188 ? -17.570 -10.114 34.571 1.00 78.00 188 SER A C 1
ATOM 1440 O O . SER A 1 188 ? -17.898 -10.364 33.408 1.00 78.00 188 SER A O 1
ATOM 1442 N N . LEU A 1 189 ? -16.386 -9.594 34.889 1.00 83.19 189 LEU A N 1
ATOM 1443 C CA . LEU A 1 189 ? -15.368 -9.181 33.931 1.00 83.19 189 LEU A CA 1
ATOM 1444 C C . LEU A 1 189 ? -14.070 -9.931 34.186 1.00 83.19 189 LEU A C 1
ATOM 1446 O O . LEU A 1 189 ? -13.614 -9.986 35.321 1.00 83.19 189 LEU A O 1
ATOM 1450 N N . VAL A 1 190 ? -13.441 -10.451 33.141 1.00 85.94 190 VAL A N 1
ATOM 1451 C CA . VAL A 1 190 ? -12.099 -11.041 33.213 1.00 85.94 190 VAL A CA 1
ATOM 1452 C C . VAL A 1 190 ? -11.116 -10.081 32.563 1.00 85.94 190 VAL A C 1
ATOM 1454 O O . VAL A 1 190 ? -11.360 -9.624 31.446 1.00 85.94 190 VAL A O 1
ATOM 1457 N N . LEU A 1 191 ? -10.026 -9.735 33.247 1.00 85.00 191 LEU A N 1
ATOM 1458 C CA . LEU A 1 191 ? -8.999 -8.879 32.654 1.00 85.00 191 LEU A CA 1
ATOM 1459 C C . LEU A 1 191 ? -8.240 -9.651 31.563 1.00 85.00 191 LEU A C 1
ATOM 1461 O O . LEU A 1 191 ? -7.588 -10.643 31.864 1.00 85.00 191 LEU A O 1
ATOM 1465 N N . GLU A 1 192 ? -8.287 -9.195 30.311 1.00 86.69 192 GLU A N 1
ATOM 1466 C CA . GLU A 1 192 ? -7.490 -9.783 29.220 1.00 86.69 192 GLU A CA 1
ATOM 1467 C C . GLU A 1 192 ? -6.137 -9.084 29.078 1.00 86.69 192 GLU A C 1
ATOM 1469 O O . GLU A 1 192 ? -5.113 -9.737 28.902 1.00 86.69 192 GLU A O 1
ATOM 1474 N N . HIS A 1 193 ? -6.118 -7.751 29.162 1.00 87.00 193 HIS A N 1
ATOM 1475 C CA . HIS A 1 193 ? -4.898 -6.971 28.958 1.00 87.00 193 HIS A CA 1
ATOM 1476 C C . HIS A 1 193 ? -4.845 -5.748 29.867 1.00 87.00 193 HIS A C 1
ATOM 1478 O O . HIS A 1 193 ? -5.838 -5.042 30.020 1.00 87.00 193 HIS A O 1
ATOM 1484 N N . ALA A 1 194 ? -3.659 -5.443 30.388 1.00 87.25 194 ALA A N 1
ATOM 1485 C CA . ALA A 1 194 ? -3.345 -4.176 31.036 1.00 87.25 194 ALA A CA 1
ATOM 1486 C C . ALA A 1 194 ? -2.108 -3.573 30.366 1.00 87.25 194 ALA A C 1
ATOM 1488 O O . ALA A 1 194 ? -1.101 -4.256 30.198 1.00 87.25 194 ALA A O 1
ATOM 1489 N N . ALA A 1 195 ? -2.180 -2.308 29.958 1.00 86.62 195 ALA A N 1
ATOM 1490 C CA . ALA A 1 195 ? -1.075 -1.639 29.283 1.00 86.62 195 ALA A CA 1
ATOM 1491 C C . ALA A 1 195 ? -1.023 -0.142 29.602 1.00 86.62 195 ALA A C 1
ATOM 1493 O O . ALA A 1 195 ? -2.037 0.497 29.888 1.00 86.62 195 ALA A O 1
ATOM 1494 N N . ARG A 1 196 ? 0.172 0.439 29.483 1.00 84.75 196 ARG A N 1
ATOM 1495 C CA . ARG A 1 196 ? 0.379 1.884 29.338 1.00 84.75 196 ARG A CA 1
ATOM 1496 C C . ARG A 1 196 ? 0.797 2.154 27.902 1.00 84.75 196 ARG A C 1
ATOM 1498 O O . ARG A 1 196 ? 1.585 1.402 27.333 1.00 84.75 196 ARG A O 1
ATOM 1505 N N . LEU A 1 197 ? 0.251 3.207 27.306 1.00 78.75 197 LEU A N 1
ATOM 1506 C CA . LEU A 1 197 ? 0.655 3.590 25.959 1.00 78.75 197 LEU A CA 1
ATOM 1507 C C . LEU A 1 197 ? 2.014 4.297 26.054 1.00 78.75 197 LEU A C 1
ATOM 1509 O O . LEU A 1 197 ? 2.143 5.244 26.835 1.00 78.75 197 LEU A O 1
ATOM 1513 N N . PRO A 1 198 ? 3.035 3.862 25.301 1.00 72.00 198 PRO A N 1
ATOM 1514 C CA . PRO A 1 198 ? 4.310 4.556 25.291 1.00 72.00 198 PRO A CA 1
ATOM 1515 C C . PRO A 1 198 ? 4.126 5.940 24.663 1.00 72.00 198 PRO A C 1
ATOM 1517 O O . PRO A 1 198 ? 3.476 6.094 23.628 1.00 72.00 198 PRO A O 1
ATOM 1520 N N . THR A 1 199 ? 4.701 6.959 25.294 1.00 77.31 199 THR A N 1
ATOM 1521 C CA . THR A 1 199 ? 4.827 8.299 24.710 1.00 77.31 199 THR A CA 1
ATOM 1522 C C . THR A 1 199 ? 6.273 8.759 24.820 1.00 77.31 199 THR A C 1
ATOM 1524 O O . THR A 1 199 ? 7.078 8.147 25.522 1.00 77.31 199 THR A O 1
ATOM 1527 N N . ARG A 1 200 ? 6.590 9.886 24.173 1.00 74.81 200 ARG A N 1
ATOM 1528 C CA . ARG A 1 200 ? 7.898 10.547 24.289 1.00 74.81 200 ARG A CA 1
ATOM 1529 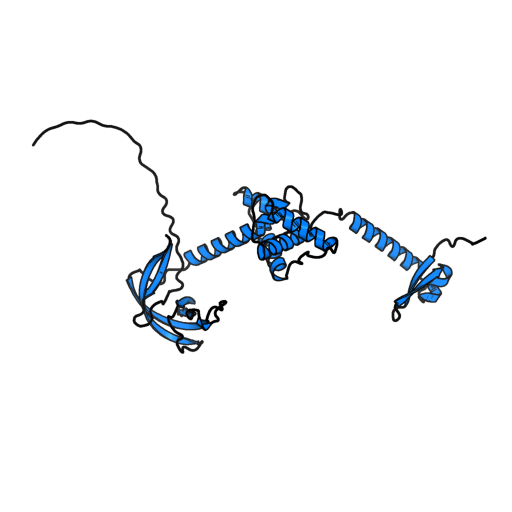C C . ARG A 1 200 ? 8.294 10.922 25.726 1.00 74.81 200 ARG A C 1
ATOM 1531 O O . ARG A 1 200 ? 9.458 11.192 25.966 1.00 74.81 200 ARG A O 1
ATOM 1538 N N . PHE A 1 201 ? 7.342 10.947 26.661 1.00 79.00 201 PHE A N 1
ATOM 1539 C CA . PHE A 1 201 ? 7.568 11.257 28.076 1.00 79.00 201 PHE A CA 1
ATOM 1540 C C . PHE A 1 201 ? 7.601 9.995 28.958 1.00 79.00 201 PHE A C 1
ATOM 1542 O O . PHE A 1 201 ? 7.439 10.076 30.172 1.00 79.00 201 PHE A O 1
ATOM 1549 N N . GLY A 1 202 ? 7.757 8.816 28.350 1.00 74.31 202 GLY A N 1
ATOM 1550 C CA . GLY A 1 202 ? 7.767 7.529 29.040 1.00 74.31 202 GLY A CA 1
ATOM 1551 C C . GLY A 1 202 ? 6.366 6.952 29.289 1.00 74.31 202 GLY A C 1
ATOM 1552 O O . GLY A 1 202 ? 5.356 7.653 29.166 1.00 74.31 202 GLY A O 1
ATOM 1553 N N . PRO A 1 203 ? 6.267 5.657 29.634 1.00 68.38 203 PRO A N 1
ATOM 1554 C CA . PRO A 1 203 ? 4.989 4.975 29.853 1.00 68.38 203 PRO A CA 1
ATOM 1555 C C . PRO A 1 203 ? 4.223 5.539 31.058 1.00 68.38 203 PRO A C 1
ATOM 1557 O O . PRO A 1 203 ? 2.993 5.482 31.095 1.00 68.38 203 PRO A O 1
ATOM 1560 N N . GLU A 1 204 ? 4.924 6.128 32.028 1.00 72.62 204 GLU A N 1
ATOM 1561 C CA . GLU A 1 204 ? 4.309 6.682 33.235 1.00 72.62 204 GLU A CA 1
ATOM 1562 C C . GLU A 1 204 ? 3.410 7.891 32.969 1.00 72.62 204 GLU A C 1
ATOM 1564 O O . GLU A 1 204 ? 2.432 8.105 33.685 1.00 72.62 204 GLU A O 1
ATOM 1569 N N . SER A 1 205 ? 3.691 8.612 31.881 1.00 71.19 205 SER A N 1
ATOM 1570 C CA . SER A 1 205 ? 2.940 9.789 31.443 1.00 71.19 205 SER A CA 1
ATOM 1571 C C . SER A 1 205 ? 1.538 9.478 30.904 1.00 71.19 205 SER A C 1
ATOM 1573 O O . SER A 1 205 ? 0.753 10.400 30.674 1.00 71.19 205 SER A O 1
ATOM 1575 N N . THR A 1 206 ? 1.193 8.200 30.690 1.00 77.69 206 THR A N 1
ATOM 1576 C CA . THR A 1 206 ? -0.136 7.808 30.207 1.00 77.69 206 THR A CA 1
ATOM 1577 C C . THR A 1 206 ? -0.976 7.122 31.263 1.00 77.69 206 THR A C 1
ATOM 1579 O O . THR A 1 206 ? -0.501 6.366 32.114 1.00 77.69 206 THR A O 1
ATOM 1582 N N . ARG A 1 207 ? -2.285 7.379 31.168 1.00 79.56 207 ARG A N 1
ATOM 1583 C CA . ARG A 1 207 ? -3.293 6.680 31.957 1.00 79.56 207 ARG A CA 1
ATOM 1584 C C . ARG A 1 207 ? -3.277 5.190 31.601 1.00 79.56 207 ARG A C 1
ATOM 1586 O O . ARG A 1 207 ? -3.363 4.870 30.412 1.00 79.56 207 ARG A O 1
ATOM 1593 N N . PRO A 1 208 ? -3.209 4.294 32.597 1.00 80.75 208 PRO A N 1
ATOM 1594 C CA . PRO A 1 208 ? -3.316 2.861 32.373 1.00 80.75 208 PRO A CA 1
ATOM 1595 C C . PRO A 1 208 ? -4.615 2.495 31.667 1.00 80.75 208 PRO A C 1
ATOM 1597 O O . PRO A 1 208 ? -5.681 3.056 31.948 1.00 80.75 208 PRO A O 1
ATOM 1600 N N . LEU A 1 209 ? -4.511 1.533 30.761 1.00 83.81 209 LEU A N 1
ATOM 1601 C CA . LEU A 1 209 ? -5.613 1.014 29.979 1.00 83.81 209 LEU A CA 1
ATOM 1602 C C . LEU A 1 209 ? -5.790 -0.469 30.295 1.00 83.81 209 LEU A C 1
ATOM 1604 O O . LEU A 1 209 ? -4.879 -1.265 30.085 1.00 83.81 209 LEU A O 1
ATOM 1608 N N . TYR A 1 210 ? -6.975 -0.823 30.778 1.00 81.38 210 TYR A N 1
ATOM 1609 C CA . TYR A 1 210 ? -7.365 -2.199 31.062 1.00 81.38 210 TYR A CA 1
ATOM 1610 C C . TYR A 1 210 ? -8.436 -2.628 30.068 1.00 81.38 210 TYR A C 1
ATOM 1612 O O . TYR A 1 210 ? -9.439 -1.934 29.895 1.00 81.38 210 TYR A O 1
ATOM 1620 N N . VAL A 1 211 ? -8.229 -3.768 29.418 1.00 84.94 211 VAL A N 1
ATOM 1621 C CA . VAL A 1 211 ? -9.193 -4.402 28.522 1.00 84.94 211 VAL A CA 1
ATOM 1622 C C . VAL A 1 211 ? -9.767 -5.614 29.234 1.00 84.94 211 VAL A C 1
ATOM 1624 O O . VAL A 1 211 ? -9.067 -6.599 29.454 1.00 84.94 211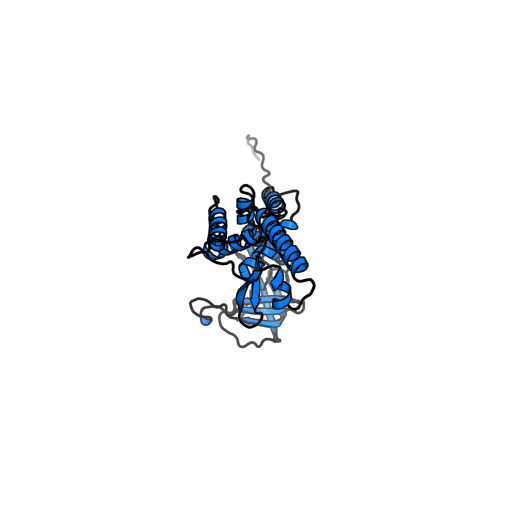 VAL A O 1
ATOM 1627 N N . PHE A 1 212 ? -11.041 -5.540 29.589 1.00 83.06 212 PHE A N 1
ATOM 1628 C CA . PHE A 1 212 ? -11.778 -6.646 30.184 1.00 83.06 212 PHE A CA 1
ATOM 1629 C C . PHE A 1 212 ? -12.635 -7.344 29.142 1.00 83.06 212 PHE A C 1
ATOM 1631 O O . PHE A 1 212 ? -13.140 -6.695 28.230 1.00 83.06 212 PHE A O 1
ATOM 1638 N N . ARG A 1 213 ? -12.884 -8.635 29.332 1.00 82.75 213 ARG A N 1
ATOM 1639 C CA . ARG A 1 213 ? -13.909 -9.399 28.630 1.00 82.75 213 ARG A CA 1
ATOM 1640 C C . ARG A 1 213 ? -15.075 -9.679 29.570 1.00 82.75 213 ARG A C 1
ATOM 1642 O O . ARG A 1 213 ? -14.880 -10.199 30.665 1.00 82.75 213 ARG A O 1
ATOM 1649 N N . ALA A 1 214 ? -16.276 -9.317 29.142 1.00 79.81 214 ALA A N 1
ATOM 1650 C CA . ALA A 1 214 ? -17.518 -9.678 29.813 1.00 79.81 214 ALA A CA 1
ATOM 1651 C C . ALA A 1 214 ? -17.955 -11.102 29.432 1.00 79.81 214 ALA A C 1
ATOM 1653 O O . ALA A 1 214 ? -17.514 -11.643 28.415 1.00 79.81 214 ALA A O 1
ATOM 1654 N N . GLU A 1 215 ? -18.874 -11.687 30.203 1.00 75.69 215 GLU A N 1
ATOM 1655 C CA . GLU A 1 215 ? -19.429 -13.030 29.945 1.00 75.69 215 GLU A CA 1
ATOM 1656 C C . GLU A 1 215 ? -20.049 -13.172 28.544 1.00 75.69 215 GLU A C 1
ATOM 1658 O O . GLU A 1 215 ? -19.900 -14.210 27.909 1.00 75.69 215 GLU A O 1
ATOM 1663 N N . GLY A 1 216 ? -20.632 -12.100 27.996 1.00 68.81 216 GLY A N 1
ATOM 1664 C CA . GLY A 1 216 ? -21.153 -12.063 26.621 1.00 68.81 216 GLY A CA 1
ATOM 1665 C C . GLY A 1 216 ? -20.088 -11.967 25.516 1.00 68.81 216 GLY A C 1
ATOM 1666 O O . GLY A 1 216 ? -20.427 -11.693 24.370 1.00 68.81 216 GLY A O 1
ATOM 1667 N N . GLY A 1 217 ? -18.796 -12.100 25.842 1.00 71.56 217 GLY A N 1
ATOM 1668 C CA . GLY A 1 217 ? -17.680 -11.995 24.890 1.00 71.56 217 GLY A CA 1
ATOM 1669 C C . GLY A 1 217 ? -17.304 -10.564 24.487 1.00 71.56 217 GLY A C 1
ATOM 1670 O O . GLY A 1 217 ? -16.325 -10.358 23.772 1.00 71.56 217 GLY A O 1
ATOM 1671 N N . GLN A 1 218 ? -18.042 -9.563 24.961 1.00 73.00 218 GLN A N 1
ATOM 1672 C CA . GLN A 1 218 ? -17.778 -8.154 24.681 1.00 73.00 218 GLN A CA 1
ATOM 1673 C C . GLN A 1 218 ? -16.554 -7.664 25.454 1.00 73.00 218 GLN A C 1
ATOM 1675 O O . GLN A 1 218 ? -16.343 -8.032 26.611 1.00 73.00 218 GLN A O 1
ATOM 1680 N N . ARG A 1 219 ? -15.769 -6.784 24.828 1.00 77.56 219 ARG A N 1
ATOM 1681 C CA . ARG A 1 219 ? -14.611 -6.151 25.463 1.00 77.56 219 ARG A CA 1
ATOM 1682 C C . ARG A 1 219 ? -14.973 -4.787 26.041 1.00 77.56 219 ARG A C 1
ATOM 1684 O O . ARG A 1 219 ? -15.699 -4.020 25.419 1.00 77.56 219 ARG A O 1
ATOM 1691 N N . LEU A 1 220 ? -14.438 -4.461 27.213 1.00 74.50 220 LEU A N 1
ATOM 1692 C CA . LEU A 1 220 ? -14.606 -3.180 27.901 1.00 74.50 220 LEU A CA 1
ATOM 1693 C C . LEU A 1 220 ? -13.241 -2.552 28.149 1.00 74.50 220 LEU A C 1
ATOM 1695 O O . LEU A 1 220 ? -12.313 -3.255 28.532 1.00 74.50 220 LEU A O 1
ATOM 1699 N N . VAL A 1 221 ? -13.112 -1.240 27.945 1.00 79.00 221 VAL A N 1
ATOM 1700 C CA . VAL A 1 221 ? -11.822 -0.545 28.036 1.00 79.00 221 VAL A CA 1
ATOM 1701 C C . VAL A 1 221 ? -11.850 0.493 29.149 1.00 79.00 221 VAL A C 1
ATOM 1703 O O . VAL A 1 221 ? -12.310 1.622 28.977 1.00 79.00 221 VAL A O 1
ATOM 1706 N N . TRP A 1 222 ? -11.287 0.143 30.296 1.00 79.19 222 TRP A N 1
ATOM 1707 C CA . TRP A 1 222 ? -11.140 1.068 31.409 1.00 79.19 222 TRP A CA 1
ATOM 1708 C C . TRP A 1 222 ? -9.876 1.911 31.265 1.00 79.19 222 TRP A C 1
ATOM 1710 O O . TRP A 1 222 ? -8.772 1.378 31.178 1.00 79.19 222 TRP A O 1
ATOM 1720 N N . ARG A 1 223 ? -10.032 3.239 31.296 1.00 79.75 223 ARG A N 1
ATOM 1721 C CA . ARG A 1 223 ? -8.922 4.181 31.466 1.00 79.75 223 ARG A CA 1
ATOM 1722 C C . ARG A 1 223 ? -8.844 4.596 32.930 1.00 79.75 223 ARG A C 1
ATOM 1724 O O . ARG A 1 223 ? -9.632 5.432 33.368 1.00 79.75 223 ARG A O 1
ATOM 1731 N N . ALA A 1 224 ? -7.918 4.012 33.678 1.00 73.81 224 ALA A N 1
ATOM 1732 C CA . ALA A 1 224 ? -7.765 4.315 35.096 1.00 73.81 224 ALA A CA 1
ATOM 1733 C C . ALA A 1 224 ? -6.942 5.597 35.306 1.00 73.81 224 ALA A C 1
ATOM 1735 O O . ALA A 1 224 ? -6.072 5.937 34.507 1.00 73.81 224 ALA A O 1
ATOM 1736 N N . ALA A 1 225 ? -7.195 6.311 36.404 1.00 72.75 225 ALA A N 1
ATOM 1737 C CA . ALA A 1 225 ? -6.386 7.471 36.786 1.00 72.75 225 ALA A CA 1
ATOM 1738 C C . ALA A 1 225 ? -4.969 7.078 37.246 1.00 72.75 225 ALA A C 1
ATOM 1740 O O . ALA A 1 225 ? -4.020 7.828 37.037 1.00 72.75 225 ALA A O 1
ATOM 1741 N N . ARG A 1 226 ? -4.827 5.901 37.868 1.00 75.75 226 ARG A N 1
ATOM 1742 C CA . ARG A 1 226 ? -3.570 5.346 38.389 1.00 75.75 226 ARG A CA 1
ATOM 1743 C C . ARG A 1 226 ? -3.495 3.858 38.080 1.00 75.75 226 ARG A C 1
ATOM 1745 O O . ARG A 1 226 ? -4.527 3.236 37.821 1.00 75.75 226 ARG A O 1
ATOM 1752 N N . TRP A 1 227 ? -2.286 3.300 38.115 1.00 79.50 227 TRP A N 1
ATOM 1753 C CA . TRP A 1 227 ? -2.110 1.857 37.981 1.00 79.50 227 TRP A CA 1
ATOM 1754 C C . TRP A 1 227 ? -2.768 1.167 39.174 1.00 79.50 227 TRP A C 1
ATOM 1756 O O . TRP A 1 227 ? -2.643 1.603 40.317 1.00 79.50 227 TRP A O 1
ATOM 1766 N N . ARG A 1 228 ? -3.531 0.129 38.874 1.00 79.06 228 ARG A N 1
ATOM 1767 C CA . ARG A 1 228 ? -4.164 -0.777 39.819 1.00 79.06 228 ARG A CA 1
ATOM 1768 C C . ARG A 1 228 ? -3.528 -2.142 39.650 1.00 79.06 228 ARG A C 1
ATOM 1770 O O . ARG A 1 228 ? -3.303 -2.578 38.520 1.00 79.06 228 ARG A O 1
ATOM 1777 N N . ASP A 1 229 ? -3.271 -2.783 40.778 1.00 80.00 229 ASP A N 1
ATOM 1778 C CA . ASP A 1 229 ? -2.750 -4.136 40.808 1.00 80.00 229 ASP A CA 1
ATOM 1779 C C . ASP A 1 229 ? -3.908 -5.108 40.555 1.00 80.00 229 ASP A C 1
ATOM 1781 O O . ASP A 1 229 ? -4.713 -5.402 41.438 1.00 80.00 229 ASP A O 1
ATOM 1785 N N . ILE A 1 230 ? -4.096 -5.445 39.280 1.00 81.44 230 ILE A N 1
ATOM 1786 C CA . ILE A 1 230 ? -5.105 -6.388 38.796 1.00 81.44 230 ILE A CA 1
ATOM 1787 C C . ILE A 1 230 ? -4.369 -7.312 37.845 1.00 81.44 230 ILE A C 1
ATOM 1789 O O . ILE A 1 230 ? -3.783 -6.852 36.859 1.00 81.44 230 ILE A O 1
ATOM 1793 N N . SER A 1 231 ? -4.390 -8.605 38.135 1.00 84.38 231 SER A N 1
ATOM 1794 C CA . SER A 1 231 ? -3.669 -9.581 37.327 1.00 84.38 231 SER A CA 1
ATOM 1795 C C . SER A 1 231 ? -4.468 -9.947 36.077 1.00 84.38 231 SER A C 1
ATOM 1797 O O . SER A 1 231 ? -5.696 -10.039 36.097 1.00 84.38 231 SER A O 1
ATOM 1799 N N . VAL A 1 232 ? -3.779 -10.162 34.955 1.00 86.88 232 VAL A N 1
ATOM 1800 C CA . VAL A 1 232 ? -4.417 -10.708 33.747 1.00 86.88 232 VAL A CA 1
ATOM 1801 C C . VAL A 1 232 ? -5.006 -12.084 34.077 1.00 86.88 232 VAL A C 1
ATOM 1803 O O . VAL A 1 232 ? -4.371 -12.887 34.752 1.00 86.88 232 VAL A O 1
ATOM 1806 N N . GLY A 1 233 ? -6.234 -12.340 33.631 1.00 83.81 233 GLY A N 1
ATOM 1807 C CA . GLY A 1 233 ? -7.016 -13.531 33.974 1.00 83.81 233 GLY A CA 1
ATOM 1808 C C . GLY A 1 233 ? -7.845 -13.390 35.253 1.00 83.81 233 GLY A C 1
ATOM 1809 O O . GLY A 1 233 ? -8.741 -14.200 35.489 1.00 83.81 233 GLY A O 1
ATOM 1810 N N . GLU A 1 234 ? -7.621 -12.346 36.053 1.00 80.06 234 GLU A N 1
ATOM 1811 C CA . GLU A 1 234 ? -8.398 -12.118 37.265 1.00 80.06 234 GLU A CA 1
ATOM 1812 C C . GLU A 1 234 ? -9.840 -11.712 36.926 1.00 80.06 234 GLU A C 1
ATOM 1814 O O . GLU A 1 234 ? -10.092 -10.826 36.098 1.00 80.06 234 GLU A O 1
ATOM 1819 N N . ARG A 1 235 ? -10.804 -12.365 37.588 1.00 82.88 235 ARG A N 1
ATOM 1820 C CA . ARG A 1 235 ? -12.226 -12.038 37.475 1.00 82.88 235 ARG A CA 1
ATOM 1821 C C . ARG A 1 235 ? -12.602 -10.976 38.506 1.00 82.88 235 ARG A C 1
ATOM 1823 O O . ARG A 1 235 ? -12.399 -11.156 39.702 1.00 82.88 235 ARG A O 1
ATOM 1830 N N . LYS A 1 236 ? -13.216 -9.888 38.051 1.00 78.44 236 LYS A N 1
ATOM 1831 C CA . LYS A 1 236 ? -13.752 -8.811 38.885 1.00 78.44 236 LYS A CA 1
ATOM 1832 C C . LYS A 1 236 ? -15.235 -8.615 38.603 1.00 78.44 236 LYS A C 1
ATOM 1834 O O . LYS A 1 236 ? -15.660 -8.568 37.451 1.00 78.44 236 LYS A O 1
ATOM 1839 N N . VAL A 1 237 ? -16.017 -8.441 39.664 1.00 75.81 237 VAL A N 1
ATOM 1840 C CA . VAL A 1 237 ? -17.413 -8.011 39.552 1.00 75.81 237 VAL A CA 1
ATOM 1841 C C . VAL A 1 237 ? -17.450 -6.498 39.683 1.00 75.81 237 VAL A C 1
ATOM 1843 O O . VAL A 1 237 ? -17.094 -5.943 40.721 1.00 75.81 237 VAL A O 1
ATOM 1846 N N . VAL A 1 238 ? -17.872 -5.824 38.619 1.00 72.00 238 VAL A N 1
ATOM 1847 C CA . VAL A 1 238 ? -17.937 -4.366 38.574 1.00 72.00 238 VAL A CA 1
ATOM 1848 C C . VAL A 1 238 ? -19.393 -3.925 38.585 1.00 72.00 238 VAL A C 1
ATOM 1850 O O . VAL A 1 238 ? -20.195 -4.326 37.739 1.00 72.00 238 VAL A O 1
ATOM 1853 N N . ARG A 1 239 ? -19.728 -3.071 39.556 1.00 66.75 239 ARG A N 1
ATOM 1854 C CA . ARG A 1 239 ? -21.032 -2.416 39.669 1.00 66.75 239 ARG A CA 1
ATOM 1855 C C . ARG A 1 239 ? -20.905 -0.970 39.223 1.00 66.75 239 ARG A C 1
ATOM 1857 O O . ARG A 1 239 ? -20.078 -0.224 39.736 1.00 66.75 239 ARG A O 1
ATOM 1864 N N . GLY A 1 240 ? -21.762 -0.545 38.311 1.00 64.25 240 GLY A N 1
ATOM 1865 C CA . GLY A 1 240 ? -21.729 0.826 37.827 1.00 64.25 240 GLY A CA 1
ATOM 1866 C C . GLY A 1 240 ? -22.971 1.193 37.045 1.00 64.25 240 GLY A C 1
ATOM 1867 O O . GLY A 1 240 ? -23.904 0.401 36.886 1.00 64.25 240 GLY A O 1
ATOM 1868 N N . ARG A 1 241 ? -22.993 2.450 36.618 1.00 64.50 241 ARG A N 1
ATOM 1869 C CA . ARG A 1 241 ? -24.093 3.025 35.856 1.00 64.50 241 ARG A CA 1
ATOM 1870 C C . ARG A 1 241 ? -23.659 3.202 34.414 1.00 64.50 241 ARG A C 1
ATOM 1872 O O . ARG A 1 241 ? -22.631 3.835 34.162 1.00 64.50 241 ARG A O 1
ATOM 1879 N N . PHE A 1 242 ? -24.463 2.702 33.484 1.00 63.94 242 PHE A N 1
ATOM 1880 C CA . PHE A 1 242 ? -24.263 2.983 32.069 1.00 63.94 242 PHE A CA 1
ATOM 1881 C C . PHE A 1 242 ? -24.567 4.464 31.825 1.00 63.94 242 PHE A C 1
ATOM 1883 O O . PHE A 1 242 ? -25.657 4.946 32.137 1.00 63.94 242 PHE A O 1
ATOM 1890 N N . LYS A 1 243 ? -23.576 5.212 31.348 1.00 61.06 243 LYS A N 1
ATOM 1891 C CA . LYS A 1 243 ? -23.703 6.624 30.991 1.00 61.06 243 LYS A CA 1
ATOM 1892 C C . LYS A 1 243 ? -23.431 6.774 29.510 1.00 61.06 243 LYS A C 1
ATOM 1894 O O . LYS A 1 243 ? -22.392 6.330 29.037 1.00 61.06 243 LYS A O 1
ATOM 1899 N N . THR A 1 244 ? -24.300 7.492 28.823 1.00 56.69 244 THR A N 1
ATOM 1900 C CA . THR A 1 244 ? -24.054 7.915 27.450 1.00 56.69 244 THR A CA 1
ATOM 1901 C C . THR A 1 244 ? -23.704 9.394 27.477 1.00 56.69 244 THR A C 1
ATOM 1903 O O . THR A 1 244 ? -24.456 10.201 28.017 1.00 56.69 244 THR A O 1
ATOM 1906 N N . THR A 1 245 ? -22.532 9.754 26.966 1.00 51.06 245 THR A N 1
ATOM 1907 C CA . THR A 1 245 ? -22.076 11.139 26.857 1.00 51.06 245 THR A CA 1
ATOM 1908 C C . THR A 1 245 ? -21.853 11.502 25.401 1.00 51.06 245 THR A C 1
ATOM 1910 O O . THR A 1 245 ? -21.304 10.728 24.617 1.00 51.06 245 THR A O 1
ATOM 1913 N N . LEU A 1 246 ? -22.295 12.698 25.028 1.00 42.31 246 LEU A N 1
ATOM 1914 C CA . LEU A 1 246 ? -22.075 13.249 23.700 1.00 42.31 246 LEU A CA 1
ATOM 1915 C C . LEU A 1 246 ? -20.708 13.940 23.690 1.00 42.31 246 LEU A C 1
ATOM 1917 O O . LEU A 1 246 ? -20.461 14.835 24.493 1.00 42.31 246 LEU A O 1
ATOM 1921 N N . HIS A 1 247 ? -19.809 13.507 22.811 1.00 43.16 247 HIS A N 1
ATOM 1922 C CA . HIS A 1 247 ? -18.485 14.107 22.652 1.00 43.16 247 HIS A CA 1
ATOM 1923 C C . HIS A 1 247 ? -18.218 14.314 21.162 1.00 43.16 247 HIS A C 1
ATOM 1925 O O . HIS A 1 247 ? -18.233 13.351 20.394 1.00 43.16 247 HIS A O 1
ATOM 1931 N N . ASP A 1 248 ? -18.003 15.563 20.751 1.00 43.12 248 ASP A N 1
ATOM 1932 C CA . ASP A 1 248 ? -17.748 15.966 19.357 1.00 43.12 248 ASP A CA 1
ATOM 1933 C C . ASP A 1 248 ? -18.826 15.468 18.374 1.00 43.12 248 ASP A C 1
ATOM 1935 O O . ASP A 1 248 ? -18.529 14.921 17.309 1.00 43.12 248 ASP A O 1
ATOM 1939 N N . GLY A 1 249 ? -20.102 15.577 18.763 1.00 39.22 249 GLY A N 1
ATOM 1940 C CA . GLY A 1 249 ? -21.233 15.113 17.949 1.00 39.22 249 GLY A CA 1
ATOM 1941 C C . GLY A 1 249 ? -21.351 13.588 17.830 1.00 39.22 249 GLY A C 1
ATOM 1942 O O . GLY A 1 249 ? -22.070 13.095 16.963 1.00 39.22 249 GLY A O 1
ATOM 1943 N N . ARG A 1 250 ? -20.641 12.821 18.668 1.00 43.81 250 ARG A N 1
ATOM 1944 C CA . ARG A 1 250 ? -20.714 11.354 18.716 1.00 43.81 250 ARG A CA 1
ATOM 1945 C C . ARG A 1 250 ? -21.158 10.878 20.092 1.00 43.81 250 ARG A C 1
ATOM 1947 O O . ARG A 1 250 ? -20.623 11.330 21.104 1.00 43.81 250 ARG A O 1
ATOM 1954 N N . LEU A 1 251 ? -22.089 9.927 20.125 1.00 44.91 251 LEU A N 1
ATOM 1955 C CA . LEU A 1 251 ? -22.478 9.252 21.360 1.00 44.91 251 LEU A CA 1
ATOM 1956 C C . LEU A 1 251 ? -21.349 8.303 21.779 1.00 44.91 251 LEU A C 1
ATOM 1958 O O . LEU A 1 251 ? -20.883 7.466 21.000 1.00 44.91 251 LEU A O 1
ATOM 1962 N N . ARG A 1 252 ? -20.872 8.469 23.011 1.00 56.91 252 ARG A N 1
ATOM 1963 C CA . ARG A 1 252 ? -19.965 7.545 23.685 1.00 56.91 252 ARG A CA 1
ATOM 1964 C C . ARG A 1 252 ? -20.702 6.940 24.860 1.00 56.91 252 ARG A C 1
ATOM 1966 O O . ARG A 1 252 ? -21.120 7.663 25.758 1.00 56.91 252 ARG A O 1
ATOM 1973 N N . SER A 1 253 ? -20.800 5.623 24.885 1.00 56.59 253 SER A N 1
ATOM 1974 C CA . SER A 1 253 ? -21.399 4.920 26.011 1.00 56.59 253 SER A CA 1
ATOM 1975 C C . SER A 1 253 ? -20.289 4.367 26.903 1.00 56.59 253 SER A C 1
ATOM 1977 O O . SER A 1 253 ? -19.371 3.688 26.453 1.00 56.59 253 SER A O 1
ATOM 1979 N N . GLY A 1 254 ? -20.317 4.734 28.178 1.00 56.22 254 GLY A N 1
ATOM 1980 C CA . GLY A 1 254 ? -19.311 4.419 29.183 1.00 56.22 254 GLY A CA 1
ATOM 1981 C C . GLY A 1 254 ? -19.949 3.943 30.483 1.00 56.22 254 GLY A C 1
ATOM 1982 O O . GLY A 1 254 ? -21.166 3.971 30.642 1.00 56.22 254 GLY A O 1
ATOM 1983 N N . PHE A 1 255 ? -19.131 3.502 31.433 1.00 55.66 255 PHE A N 1
ATOM 1984 C CA . PHE A 1 255 ? -19.606 2.989 32.711 1.00 55.66 255 PHE A CA 1
ATOM 1985 C C . PHE A 1 255 ? -19.038 3.813 33.865 1.00 55.66 255 PHE A C 1
ATOM 1987 O O . PHE A 1 255 ? -17.855 3.768 34.179 1.00 55.66 255 PHE A O 1
ATOM 1994 N N . ALA A 1 256 ? -19.887 4.582 34.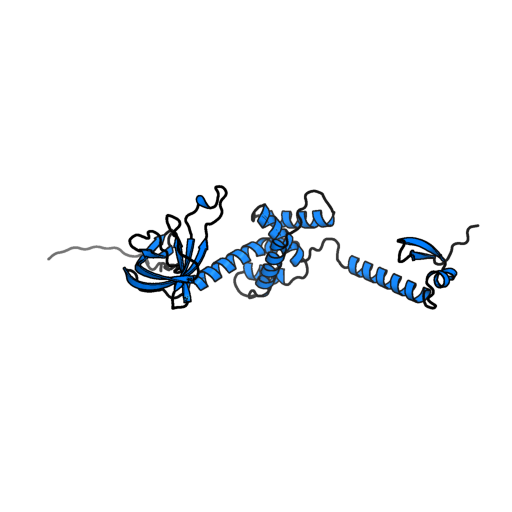538 1.00 51.88 256 ALA A N 1
ATOM 1995 C CA . ALA A 1 256 ? -19.459 5.286 35.737 1.00 51.88 256 ALA A CA 1
ATOM 1996 C C . ALA A 1 256 ? -19.473 4.316 36.923 1.00 51.88 256 ALA A C 1
ATOM 1998 O O . ALA A 1 256 ? -20.541 3.863 37.345 1.00 51.88 256 ALA A O 1
ATOM 1999 N N . VAL A 1 257 ? -18.292 4.012 37.457 1.00 53.66 257 VAL A N 1
ATOM 2000 C CA . VAL A 1 257 ? -18.104 3.146 38.625 1.00 53.66 257 VAL A CA 1
ATOM 2001 C C . VAL A 1 257 ? -17.596 4.008 39.787 1.00 53.66 257 VAL A C 1
ATOM 2003 O O . VAL A 1 257 ? -16.570 4.673 39.631 1.00 53.66 257 VAL A O 1
ATOM 2006 N N . PRO A 1 258 ? -18.289 4.050 40.940 1.00 42.41 258 PRO A N 1
ATOM 2007 C CA . PRO A 1 258 ? -17.818 4.786 42.116 1.00 42.41 258 PRO A CA 1
ATOM 2008 C C . PRO A 1 258 ? -16.429 4.289 42.554 1.00 42.41 258 PRO A C 1
ATOM 2010 O O . PRO A 1 258 ? -16.210 3.084 42.640 1.00 42.41 258 PRO A O 1
ATOM 2013 N N . GLY A 1 259 ? -15.471 5.198 42.772 1.00 44.50 259 GLY A N 1
ATOM 2014 C CA . GLY A 1 259 ? -14.072 4.854 43.100 1.00 44.50 259 GLY A CA 1
ATOM 2015 C C . GLY A 1 259 ? -13.208 4.398 41.911 1.00 44.50 259 GLY A C 1
ATOM 2016 O O . GLY A 1 259 ? -11.994 4.233 42.050 1.00 44.50 259 GLY A O 1
ATOM 2017 N N . CYS A 1 260 ? -13.811 4.244 40.729 1.00 43.22 260 CYS A N 1
ATOM 2018 C CA . CYS A 1 260 ? -13.151 3.941 39.462 1.00 43.22 260 CYS A CA 1
ATOM 2019 C C . CYS A 1 260 ? -13.630 4.934 38.393 1.00 43.22 260 CYS A C 1
ATOM 2021 O O . CYS A 1 260 ? -14.328 4.584 37.435 1.00 43.22 260 CYS A O 1
ATOM 2023 N N . GLU A 1 261 ? -13.274 6.205 38.572 1.00 39.97 261 GLU A N 1
ATOM 2024 C CA . GLU A 1 261 ? -13.516 7.223 37.553 1.00 39.97 261 GLU A CA 1
ATOM 2025 C C . GLU A 1 261 ? -12.830 6.812 36.237 1.00 39.97 261 GLU A C 1
ATOM 2027 O O . GLU A 1 261 ? -11.656 6.437 36.222 1.00 39.97 261 GLU A O 1
ATOM 2032 N N . GLY A 1 262 ? -13.577 6.838 35.126 1.00 42.94 262 GLY A N 1
ATOM 2033 C CA . GLY A 1 262 ? -13.037 6.585 33.783 1.00 42.94 262 GLY A CA 1
ATOM 2034 C C . GLY A 1 262 ? -13.215 5.173 33.210 1.00 42.94 262 GLY A C 1
ATOM 2035 O O . GLY A 1 262 ? -12.613 4.876 32.172 1.00 42.94 262 GLY A O 1
ATOM 2036 N N . LEU A 1 263 ? -14.029 4.292 33.814 1.00 39.50 263 LEU A N 1
ATOM 2037 C CA . LEU A 1 263 ? -14.452 3.062 33.128 1.00 39.50 263 LEU A CA 1
ATOM 2038 C C . LEU A 1 263 ? -15.256 3.440 31.881 1.00 39.50 263 LEU A C 1
ATOM 2040 O O . LEU A 1 263 ? -16.400 3.874 31.935 1.00 39.50 263 LEU A O 1
ATOM 2044 N N . HIS A 1 264 ? -14.658 3.294 30.710 1.00 40.59 264 HIS A N 1
ATOM 2045 C CA . HIS A 1 264 ? -15.431 3.292 29.489 1.00 40.59 264 HIS A CA 1
ATOM 2046 C C . HIS A 1 264 ? -15.776 1.830 29.224 1.00 40.59 264 HIS A C 1
ATOM 2048 O O . HIS A 1 264 ? -14.913 0.956 29.177 1.00 40.59 264 HIS A O 1
ATOM 2054 N N . ALA A 1 265 ? -17.055 1.523 29.039 1.00 33.34 265 ALA A N 1
ATOM 2055 C CA . ALA A 1 265 ? -17.322 0.386 28.189 1.00 33.34 265 ALA A CA 1
ATOM 2056 C C . ALA A 1 265 ? -16.620 0.702 26.864 1.00 33.34 265 ALA A C 1
ATOM 2058 O O . ALA A 1 265 ? -16.722 1.825 26.369 1.00 33.34 265 ALA A O 1
ATOM 2059 N N . ALA A 1 266 ? -15.920 -0.253 26.263 1.00 31.86 266 ALA A N 1
ATOM 2060 C CA . ALA A 1 266 ? -15.729 -0.168 24.825 1.00 31.86 266 ALA A CA 1
ATOM 2061 C C . ALA A 1 266 ? -17.076 -0.512 24.169 1.00 31.86 266 ALA A C 1
ATOM 2063 O O . ALA A 1 266 ? -17.199 -1.475 23.432 1.00 31.86 266 ALA A O 1
ATOM 2064 N N . ALA A 1 267 ? -18.099 0.288 24.475 1.00 32.88 267 ALA A N 1
ATOM 2065 C CA . ALA A 1 267 ? -19.214 0.517 23.595 1.00 32.88 267 ALA A CA 1
ATOM 2066 C C . ALA A 1 267 ? -18.733 1.666 22.694 1.00 32.88 267 ALA A C 1
ATOM 2068 O O . ALA A 1 267 ? -18.549 2.806 23.112 1.00 32.88 267 ALA A O 1
ATOM 2069 N N . VAL A 1 268 ? -18.221 1.327 21.515 1.00 34.34 268 VAL A N 1
ATOM 2070 C CA . VAL A 1 268 ? -19.078 1.408 20.334 1.00 34.34 268 VAL A CA 1
ATOM 2071 C C . VAL A 1 268 ? -19.515 2.858 20.155 1.00 34.34 268 VAL A C 1
ATOM 2073 O O . VAL A 1 268 ? -20.483 3.336 20.733 1.00 34.34 268 VAL A O 1
ATOM 2076 N N . THR A 1 269 ? -18.711 3.606 19.404 1.00 29.31 269 THR A N 1
ATOM 2077 C CA . THR A 1 269 ? -19.066 4.964 19.004 1.00 29.31 269 THR A CA 1
ATOM 2078 C C . THR A 1 269 ? -20.170 4.862 17.951 1.00 29.31 269 THR A C 1
ATOM 2080 O O . THR A 1 269 ? -19.875 4.691 16.770 1.00 29.31 269 THR A O 1
ATOM 2083 N N . CYS A 1 270 ? -21.433 4.930 18.364 1.00 25.31 270 CYS A N 1
ATOM 2084 C CA . CYS A 1 270 ? -22.556 5.087 17.445 1.00 25.31 270 CYS A CA 1
ATOM 2085 C C . CYS A 1 270 ? -22.570 6.536 16.939 1.00 25.31 270 CYS A C 1
ATOM 2087 O O . CYS A 1 270 ? -22.787 7.485 17.693 1.00 25.31 270 CYS A O 1
ATOM 2089 N N . ALA A 1 271 ? -22.298 6.723 15.648 1.00 22.62 271 ALA A N 1
ATOM 2090 C CA . ALA A 1 271 ? -22.574 7.980 14.966 1.00 22.62 271 ALA A CA 1
ATOM 2091 C C . ALA A 1 271 ? -23.998 7.907 14.404 1.00 22.62 271 ALA A C 1
ATOM 2093 O O . ALA A 1 271 ? -24.210 7.356 13.326 1.00 22.62 271 ALA A O 1
ATOM 2094 N N . PHE A 1 272 ? -24.969 8.447 15.140 1.00 23.91 272 PHE A N 1
ATOM 2095 C CA . PHE A 1 272 ? -26.297 8.715 14.599 1.00 23.91 272 PHE A CA 1
ATOM 2096 C C . PHE A 1 272 ? -26.210 10.013 13.788 1.00 23.91 272 PHE A C 1
ATOM 2098 O O . PHE A 1 272 ? -25.870 11.065 14.327 1.00 23.91 272 PHE A O 1
ATOM 2105 N N . LYS A 1 273 ? -26.421 9.935 12.471 1.00 22.81 273 LYS A N 1
ATOM 2106 C CA . LYS A 1 273 ? -26.488 11.114 11.603 1.00 22.81 273 LYS A CA 1
ATOM 2107 C C . LYS A 1 273 ? -27.961 11.425 11.392 1.00 22.81 273 LYS A C 1
ATOM 2109 O O . LYS A 1 273 ? -28.604 10.805 10.553 1.00 22.81 273 LYS A O 1
ATOM 2114 N N . GLU A 1 274 ? -28.482 12.359 12.174 1.00 24.34 274 GLU A N 1
ATOM 2115 C CA . GLU A 1 274 ? -29.845 12.847 12.007 1.00 24.34 274 GLU A CA 1
ATOM 2116 C C . GLU A 1 274 ? -29.959 13.520 10.628 1.00 24.34 274 GLU A C 1
ATOM 2118 O O . GLU A 1 274 ? -29.275 14.503 10.313 1.00 24.34 274 GLU A O 1
ATOM 2123 N N . ARG A 1 275 ? -30.758 12.915 9.744 1.00 25.11 275 ARG A N 1
ATOM 2124 C CA . ARG A 1 275 ? -31.116 13.483 8.445 1.00 25.11 275 ARG A CA 1
ATOM 2125 C C . ARG A 1 275 ? -32.100 14.615 8.742 1.00 25.11 275 ARG A C 1
ATOM 2127 O O . ARG A 1 275 ? -33.255 14.358 9.046 1.00 25.11 275 ARG A O 1
ATOM 2134 N N . ARG A 1 276 ? -31.644 15.869 8.665 1.00 28.31 276 ARG A N 1
ATOM 2135 C CA . ARG A 1 276 ? -32.550 17.023 8.588 1.00 28.31 276 ARG A CA 1
ATOM 2136 C C . ARG A 1 276 ? -33.349 16.917 7.291 1.00 28.31 276 ARG A C 1
ATOM 2138 O O . ARG A 1 276 ? -32.849 17.297 6.231 1.00 28.31 276 ARG A O 1
ATOM 2145 N N . GLU A 1 277 ? -34.570 16.410 7.376 1.00 28.67 277 GLU A N 1
ATOM 2146 C CA . GLU A 1 277 ? -35.589 16.664 6.367 1.00 28.67 277 GLU A CA 1
ATOM 2147 C C . GLU A 1 277 ? -35.917 18.160 6.412 1.00 28.67 277 GLU A C 1
ATOM 2149 O O . GLU A 1 277 ? -36.485 18.677 7.371 1.00 28.67 277 GLU A O 1
ATOM 2154 N N . ARG A 1 278 ? -35.465 18.896 5.392 1.00 31.14 278 ARG A N 1
ATOM 2155 C CA . ARG A 1 278 ? -35.916 20.265 5.147 1.00 31.14 278 ARG A CA 1
ATOM 2156 C C . ARG A 1 278 ? -37.248 20.180 4.416 1.00 31.14 278 ARG A C 1
ATOM 2158 O O . ARG A 1 278 ? -37.272 20.169 3.191 1.00 31.14 278 ARG A O 1
ATOM 2165 N N . GLY A 1 279 ? -38.336 20.129 5.165 1.00 33.12 279 GLY A N 1
ATOM 2166 C CA . GLY A 1 279 ? -39.655 20.470 4.656 1.00 33.12 279 GLY A CA 1
ATOM 2167 C C . GLY A 1 279 ? -40.121 21.736 5.347 1.00 33.12 279 GLY A C 1
ATOM 2168 O O . GLY A 1 279 ? -40.610 21.631 6.456 1.00 33.12 279 GLY A O 1
ATOM 2169 N N . HIS A 1 280 ? -39.957 22.903 4.722 1.00 32.75 280 HIS A N 1
ATOM 2170 C CA . HIS A 1 280 ? -40.786 24.090 4.966 1.00 32.75 280 HIS A CA 1
ATOM 2171 C C . HIS A 1 280 ? -40.812 24.922 3.681 1.00 32.75 280 HIS A C 1
ATOM 2173 O O . HIS A 1 280 ? -39.879 25.663 3.361 1.00 32.75 280 HIS A O 1
ATOM 2179 N N . GLY A 1 281 ? -41.891 24.722 2.922 1.00 31.30 281 GLY A N 1
ATOM 2180 C CA . GLY A 1 281 ? -42.352 25.663 1.917 1.00 31.30 281 GLY A CA 1
ATOM 2181 C C . GLY A 1 281 ? -42.809 26.956 2.592 1.00 31.30 281 GLY A C 1
ATOM 2182 O O . GLY A 1 281 ? -43.378 26.945 3.681 1.00 31.30 281 GLY A O 1
ATOM 2183 N N . ARG A 1 282 ? -42.501 28.073 1.939 1.00 32.25 282 ARG A N 1
ATOM 2184 C CA . ARG A 1 282 ? -43.012 29.411 2.243 1.00 32.25 282 ARG A CA 1
ATOM 2185 C C . ARG A 1 282 ? -44.464 29.534 1.768 1.00 32.25 282 ARG A C 1
ATOM 2187 O O . ARG A 1 282 ? -44.758 29.051 0.680 1.00 32.25 282 ARG A O 1
ATOM 2194 N N . GLY A 1 283 ? -45.272 30.340 2.461 1.00 29.66 283 GLY A N 1
ATOM 2195 C CA . GLY A 1 283 ? -46.261 31.185 1.781 1.00 29.66 283 GLY A CA 1
ATOM 2196 C C . GLY A 1 283 ? -47.524 31.556 2.564 1.00 29.66 283 GLY A C 1
ATOM 2197 O O . GLY A 1 283 ? -48.294 30.676 2.913 1.00 29.66 283 GLY A O 1
ATOM 2198 N N . ALA A 1 284 ? -47.734 32.877 2.668 1.00 29.69 284 ALA A N 1
ATOM 2199 C CA . ALA A 1 284 ? -48.955 33.646 2.979 1.00 29.69 284 ALA A CA 1
ATOM 2200 C C . ALA A 1 284 ? -49.381 33.733 4.465 1.00 29.69 284 ALA A C 1
ATOM 2202 O O . ALA A 1 284 ? -49.599 32.712 5.098 1.00 29.69 284 ALA A O 1
ATOM 2203 N N . LEU A 1 285 ? -49.341 34.881 5.168 1.00 31.98 285 LEU A N 1
ATOM 2204 C CA . LEU A 1 285 ? -49.926 36.242 5.010 1.00 31.98 285 LEU A CA 1
ATOM 2205 C C . LEU A 1 285 ? -51.453 36.352 5.206 1.00 31.98 285 LEU A C 1
ATOM 2207 O O . LEU A 1 285 ? -52.211 35.627 4.577 1.00 31.98 285 LEU A O 1
ATOM 2211 N N . ALA A 1 286 ? -51.806 37.398 5.977 1.00 30.20 286 ALA A N 1
ATOM 2212 C CA . ALA A 1 286 ? -53.109 38.025 6.272 1.00 30.20 286 ALA A CA 1
ATOM 2213 C C . ALA A 1 286 ? -53.955 37.346 7.378 1.00 30.20 286 ALA A C 1
ATOM 2215 O O . ALA A 1 286 ? -54.332 36.193 7.249 1.00 30.20 286 ALA A O 1
ATOM 2216 N N . ALA A 1 287 ? -54.113 37.921 8.581 1.00 32.19 287 ALA A N 1
ATOM 2217 C CA . ALA A 1 287 ? -54.767 39.181 8.998 1.00 32.19 287 ALA A CA 1
ATOM 2218 C C . ALA A 1 287 ? -56.290 39.050 9.170 1.00 32.19 287 ALA A C 1
ATOM 2220 O O . ALA A 1 287 ? -56.967 38.817 8.179 1.00 32.19 287 ALA A O 1
ATOM 2221 N N . THR A 1 288 ? -56.773 39.265 10.409 1.00 31.89 288 THR A N 1
ATOM 2222 C CA . THR A 1 288 ? -58.032 39.903 10.911 1.00 31.89 288 THR A CA 1
ATOM 2223 C C . THR A 1 288 ? -58.476 39.216 12.220 1.00 31.89 288 THR A C 1
ATOM 2225 O O . THR A 1 288 ? -58.522 37.998 12.285 1.00 31.89 288 THR A O 1
ATOM 2228 N N . GLN A 1 289 ? -58.411 39.904 13.370 1.00 31.59 289 GLN A N 1
ATOM 2229 C CA . GLN A 1 289 ? -59.444 40.742 14.022 1.00 31.59 289 GLN A CA 1
ATOM 2230 C C . GLN A 1 289 ? -60.585 39.974 14.726 1.00 31.59 289 GLN A C 1
ATOM 2232 O O . GLN A 1 289 ? -61.257 39.167 14.103 1.00 31.59 289 GLN A O 1
ATOM 2237 N N . GLY A 1 290 ? -60.851 40.378 15.982 1.00 31.77 290 GLY A N 1
ATOM 2238 C CA . GLY A 1 290 ? -62.126 40.228 16.717 1.00 31.77 290 GLY A CA 1
ATOM 2239 C C . GLY A 1 290 ? -62.201 38.990 17.616 1.00 31.77 290 GLY A C 1
ATOM 2240 O O . GLY A 1 290 ? -62.059 37.891 17.109 1.00 31.77 290 GLY A O 1
ATOM 2241 N N . ARG A 1 291 ? -62.226 39.121 18.957 1.00 35.88 291 ARG A N 1
ATOM 2242 C CA . ARG A 1 291 ? -63.430 39.316 19.815 1.00 35.88 291 ARG A CA 1
ATOM 2243 C C . ARG A 1 291 ? -64.434 38.169 19.629 1.00 35.88 291 ARG A C 1
ATOM 2245 O O . ARG A 1 291 ? -64.867 37.959 18.507 1.00 35.88 291 ARG A O 1
ATOM 2252 N N . GLU A 1 292 ? -64.853 37.407 20.630 1.00 36.44 292 GLU A N 1
ATOM 2253 C CA . GLU A 1 292 ? -64.836 37.467 22.104 1.00 36.44 292 GLU A CA 1
ATOM 2254 C C . GLU A 1 292 ? -64.651 36.046 22.656 1.00 36.44 292 GLU A C 1
ATOM 2256 O O . GLU A 1 292 ? -65.008 35.088 21.930 1.00 36.44 292 GLU A O 1
#

pLDDT: mean 75.32, std 20.67, range [22.62, 98.12]

Secondary structure (DSSP, 8-state):
-----S-EEEEE-TTT--EEEEETTTHHHHH--TTHHHHHHHHHHHHHHHHHHHHHS-TT--BHHHHHHHHHHHHHHH---TTTHHHHHHHHHHHHHHTT-TTPPPPPHHHHHHHHHHHHHHHTS-SSS-HHHHHHHHHHHSSB--TTTHHHHHHHHHHHHHHHHHHHHHHHHHSPPSS-TT-EEEEEEEEEEEE----TT-GGGS--EEEEEETTS-EEEEE-SS-----TT-EEEEEEEEEEEEETTEEEEEEEBTTBTTEE--EEEE----------------------